Protein AF-A0A928NXW9-F1 (afdb_monomer)

Secondary structure (DSSP, 8-state):
------GGG--HHHHHHHHHHHHHHHHHHHHHHHHHHHHHHHTT-----SSS-HHHHHHHHHHHHHTT-S-GGGGTT--TT--PPPHHHHHHHHHHHHHHHHHHHHHHHHT-TT-HHHHHHHHHHHHHHHHHHHHHH-S-GGGHHHHHHHHHHHHHHHHHHHHHHHHHHSPPPHHHHHHHHT-S-----EEEPTTS-EEE-PPP--EEEE---SSS--PEEEEEEEE-SSEEEEEE--TTS--EEEEEGGGEEEEEEEE-STT-EEEEEEESSTTSPPEEEEE-HHHHHHHHHHHHHHHHHHS-TT--

Radius of gyration: 29.76 Å; Cα contacts (8 Å, |Δi|>4): 418; chains: 1; bounding box: 49×45×100 Å

Sequence (308 aa):
MKFFQPYDELSPREHQYVAYNRSRANLLAVVCFTLLNVILALFGDGTYALFSASVPHFIVLTAMLLCGKLSPEWYDGDKSGIEFYDTRYLVFSVIFALLILALFFIFYLLSKNQKSGWLIAALVLFGLDTIGMLLIYGIDPSMILDILFHAWVIYYLISGIVAAKKLKNLPPEEDEEESEKEGVDYLPETVKLKNGKEVEKLGVSLLHGKTSWLRGRSQYIGGALFFYNDRIIFKSTDYRLPHTLVIRYGEISTTKPEKIYGNATGLVIFPSEQEMPPYCFIVSRRHRDAVMSFLDKKILASRTPEQA

pLDDT: mean 75.15, std 21.39, range [26.84, 98.31]

Structure (mmCIF, N/CA/C/O backbone):
data_AF-A0A928NXW9-F1
#
_entry.id   AF-A0A928NXW9-F1
#
loop_
_atom_site.group_PDB
_atom_site.id
_atom_site.type_symbol
_atom_site.label_atom_id
_atom_site.label_alt_id
_atom_site.label_comp_id
_atom_site.label_asym_id
_atom_site.label_entity_id
_atom_site.label_seq_id
_atom_site.pdbx_PDB_ins_code
_atom_site.Cartn_x
_atom_site.Cartn_y
_atom_site.Cartn_z
_atom_site.occupancy
_atom_site.B_iso_or_equiv
_atom_site.auth_seq_id
_atom_site.auth_comp_id
_atom_site.auth_asym_id
_atom_site.auth_atom_id
_atom_site.pdbx_PDB_model_num
ATOM 1 N N . MET A 1 1 ? -1.486 -8.039 32.053 1.00 26.84 1 MET A N 1
ATOM 2 C CA . MET A 1 1 ? -0.737 -8.738 30.992 1.00 26.84 1 MET A CA 1
ATOM 3 C C . MET A 1 1 ? -1.703 -9.720 30.334 1.00 26.84 1 MET A C 1
ATOM 5 O O . MET A 1 1 ? -1.891 -10.803 30.866 1.00 26.84 1 MET A O 1
ATOM 9 N N . LYS A 1 2 ? -2.419 -9.310 29.275 1.00 28.12 2 LYS A N 1
ATOM 10 C CA . LYS A 1 2 ? -3.145 -10.260 28.418 1.00 28.12 2 LYS A CA 1
ATOM 11 C C . LYS A 1 2 ? -2.133 -10.728 27.377 1.00 28.12 2 LYS A C 1
ATOM 13 O O . LYS A 1 2 ? -1.689 -9.937 26.550 1.00 28.12 2 LYS A O 1
ATOM 18 N N . PHE A 1 3 ? -1.677 -11.964 27.532 1.00 33.38 3 PHE A N 1
ATOM 19 C CA . PHE A 1 3 ? -0.920 -12.663 26.503 1.00 33.38 3 PHE A CA 1
ATOM 20 C C . PHE A 1 3 ? -1.762 -12.733 25.224 1.00 33.38 3 PHE A C 1
ATOM 22 O O . PHE A 1 3 ? -2.985 -12.659 25.310 1.00 33.38 3 PHE A O 1
ATOM 29 N N . PHE A 1 4 ? -1.091 -12.829 24.070 1.00 43.50 4 PHE A N 1
ATOM 30 C CA . PHE A 1 4 ? -1.661 -13.143 22.754 1.00 43.50 4 PHE A CA 1
ATOM 31 C C . PHE A 1 4 ? -2.948 -13.971 22.896 1.00 43.50 4 PHE A C 1
ATOM 33 O O . PHE A 1 4 ? -2.871 -15.164 23.186 1.00 43.50 4 PHE A O 1
ATOM 40 N N . GLN A 1 5 ? -4.118 -13.340 22.752 1.00 51.69 5 GLN A N 1
ATOM 41 C CA . GLN A 1 5 ? -5.359 -14.102 22.681 1.00 51.69 5 GLN A CA 1
ATOM 42 C C . GLN A 1 5 ? -5.336 -14.857 21.346 1.00 51.69 5 GLN A C 1
ATOM 44 O O . GLN A 1 5 ? -5.076 -14.231 20.309 1.00 51.69 5 GLN A O 1
ATOM 49 N N . PRO A 1 6 ? -5.528 -16.187 21.352 1.00 61.00 6 PRO A N 1
ATOM 50 C CA . PRO A 1 6 ? -5.686 -16.967 20.134 1.00 61.00 6 PRO A CA 1
ATOM 51 C C . PRO A 1 6 ? -6.751 -16.331 19.237 1.00 61.00 6 PRO A C 1
ATOM 53 O O . PRO A 1 6 ? -7.733 -15.784 19.735 1.00 61.00 6 PRO A O 1
ATOM 56 N N . TYR A 1 7 ? -6.568 -16.395 17.915 1.00 62.34 7 TYR A N 1
ATOM 57 C CA . TYR A 1 7 ? -7.508 -15.785 16.964 1.00 62.34 7 TYR A CA 1
ATOM 58 C C . TYR A 1 7 ? -8.951 -16.257 17.193 1.00 62.34 7 TYR A C 1
ATOM 60 O O . TYR A 1 7 ? -9.876 -15.477 17.015 1.00 62.34 7 TYR A O 1
ATOM 68 N N . ASP A 1 8 ? -9.124 -17.497 17.643 1.00 71.81 8 ASP A N 1
ATOM 69 C CA . ASP A 1 8 ? -10.424 -18.129 17.878 1.00 71.81 8 ASP A CA 1
ATOM 70 C C . ASP A 1 8 ? -11.144 -17.608 19.138 1.00 71.81 8 ASP A C 1
ATOM 72 O O . ASP A 1 8 ? -12.324 -17.886 19.335 1.00 71.81 8 ASP A O 1
ATOM 76 N N . GLU A 1 9 ? -10.455 -16.831 19.980 1.00 74.44 9 GLU A N 1
ATOM 77 C CA . GLU A 1 9 ? -10.998 -16.225 21.204 1.00 74.44 9 GLU A CA 1
ATOM 78 C C . GLU A 1 9 ? -11.322 -14.729 21.047 1.00 74.44 9 GLU A C 1
ATOM 80 O O . GLU A 1 9 ? -11.685 -14.068 22.024 1.00 74.44 9 GLU A O 1
ATOM 85 N N . LEU A 1 10 ? -11.164 -14.170 19.841 1.00 73.44 10 LEU A N 1
ATOM 86 C CA . LEU A 1 10 ? -11.448 -12.761 19.573 1.00 73.44 10 LEU A CA 1
ATOM 87 C C . LEU A 1 10 ? -12.959 -12.503 19.558 1.00 73.44 10 LEU A C 1
ATOM 89 O O . LEU A 1 10 ? -13.760 -13.279 19.033 1.00 73.44 10 LEU A O 1
ATOM 93 N N . SER A 1 11 ? -13.366 -11.350 20.078 1.00 79.44 11 SER A N 1
ATOM 94 C CA . SER A 1 11 ? -14.737 -10.878 19.921 1.00 79.44 11 SER A CA 1
ATOM 95 C C . SER A 1 11 ? -15.061 -10.595 18.442 1.00 79.44 11 SER A C 1
ATOM 97 O O . SER A 1 11 ? -14.167 -10.312 17.629 1.00 79.44 11 SER A O 1
ATOM 99 N N . PRO A 1 12 ? -16.351 -10.585 18.051 1.00 80.19 12 PRO A N 1
ATOM 100 C CA . PRO A 1 12 ? -16.751 -10.263 16.682 1.00 80.19 12 PRO A CA 1
ATOM 101 C C . PRO A 1 12 ? -16.202 -8.922 16.171 1.00 80.19 12 PRO A C 1
ATOM 103 O O . PRO A 1 12 ? -15.875 -8.816 14.987 1.00 80.19 12 PRO A O 1
ATOM 106 N N . ARG A 1 13 ? -16.066 -7.910 17.044 1.00 81.69 13 ARG A N 1
ATOM 107 C CA . ARG A 1 13 ? -15.500 -6.593 16.705 1.00 81.69 13 ARG A CA 1
ATOM 108 C C . ARG A 1 13 ? -13.994 -6.680 16.461 1.00 81.69 13 ARG A C 1
ATOM 110 O O . ARG A 1 13 ? -13.524 -6.204 15.426 1.00 81.69 13 ARG A O 1
ATOM 117 N N . GLU A 1 14 ? -13.254 -7.349 17.342 1.00 81.69 14 GLU A N 1
ATOM 118 C CA . GLU A 1 14 ? -11.806 -7.537 17.199 1.00 81.69 14 GLU A CA 1
ATOM 119 C C . GLU A 1 14 ? -11.453 -8.309 15.919 1.00 81.69 14 GLU A C 1
ATOM 121 O O . GLU A 1 14 ? -10.532 -7.915 15.198 1.00 81.69 14 GLU A O 1
ATOM 126 N N . HIS A 1 15 ? -12.235 -9.333 15.555 1.00 83.19 15 HIS A N 1
ATOM 127 C CA . HIS A 1 15 ? -12.072 -10.035 14.278 1.00 83.19 15 HIS A CA 1
ATOM 128 C C . HIS A 1 15 ? -12.142 -9.085 13.074 1.00 83.19 15 HIS A C 1
ATOM 130 O O . HIS A 1 15 ? -11.300 -9.159 12.170 1.00 83.19 15 HIS A O 1
ATOM 136 N N . GLN A 1 16 ? -13.121 -8.171 13.052 1.00 87.94 16 GLN A N 1
ATOM 137 C CA . GLN A 1 16 ? -13.234 -7.195 11.966 1.00 87.94 16 GLN A CA 1
ATOM 138 C C . GLN A 1 16 ? -12.101 -6.163 12.016 1.00 87.94 16 GLN A C 1
ATOM 140 O O . GLN A 1 16 ? -11.563 -5.787 10.974 1.00 87.94 16 GLN A O 1
ATOM 145 N N . TYR A 1 17 ? -11.687 -5.729 13.207 1.00 87.25 17 TYR A N 1
ATOM 146 C CA . TYR A 1 17 ? -10.580 -4.786 13.366 1.00 87.25 17 TYR A CA 1
ATOM 147 C C . TYR A 1 17 ? -9.253 -5.362 12.846 1.00 87.25 17 TYR A C 1
ATOM 149 O O . TYR A 1 17 ? -8.517 -4.688 12.118 1.00 87.25 17 TYR A O 1
ATOM 157 N N . VAL A 1 18 ? -8.976 -6.638 13.132 1.00 85.31 18 VAL A N 1
ATOM 158 C CA . VAL A 1 18 ? -7.810 -7.356 12.598 1.00 85.31 18 VAL A CA 1
ATOM 159 C C . VAL A 1 18 ? -7.877 -7.451 11.072 1.00 85.31 18 VAL A C 1
ATOM 161 O O . VAL A 1 18 ? -6.887 -7.150 10.403 1.00 85.31 18 VAL A O 1
ATOM 164 N N . ALA A 1 19 ? -9.030 -7.818 10.500 1.00 85.62 19 ALA A N 1
ATOM 165 C CA . ALA A 1 19 ? -9.206 -7.877 9.047 1.00 85.62 19 ALA A CA 1
ATOM 166 C C . ALA A 1 19 ? -8.987 -6.505 8.378 1.00 85.62 19 ALA A C 1
ATOM 168 O O . ALA A 1 19 ? -8.278 -6.407 7.372 1.00 85.62 19 ALA A O 1
ATOM 169 N N . TYR A 1 20 ? -9.521 -5.437 8.978 1.00 91.38 20 TYR A N 1
ATOM 170 C CA . TYR A 1 20 ? -9.326 -4.063 8.519 1.00 91.38 20 TYR A CA 1
ATOM 171 C C . TYR A 1 20 ? -7.849 -3.651 8.524 1.00 91.38 20 TYR A C 1
ATOM 173 O O . TYR A 1 20 ? -7.332 -3.121 7.539 1.00 91.38 20 TYR A O 1
ATOM 181 N N . ASN A 1 21 ? -7.137 -3.936 9.615 1.00 90.00 21 ASN A N 1
ATOM 182 C CA . ASN A 1 21 ? -5.727 -3.581 9.731 1.00 90.00 21 ASN A CA 1
ATOM 183 C C . ASN A 1 21 ? -4.824 -4.417 8.823 1.00 90.00 21 ASN A C 1
ATOM 185 O O . ASN A 1 21 ? -3.877 -3.863 8.270 1.00 90.00 21 ASN A O 1
ATOM 189 N N . ARG A 1 22 ? -5.132 -5.702 8.595 1.00 90.06 22 ARG A N 1
ATOM 190 C CA . ARG A 1 22 ? -4.428 -6.521 7.591 1.00 90.06 22 ARG A CA 1
ATOM 191 C C . ARG A 1 22 ? -4.570 -5.929 6.191 1.00 90.06 22 ARG A C 1
ATOM 193 O O . ARG A 1 22 ? -3.586 -5.837 5.468 1.00 90.06 22 ARG A O 1
ATOM 200 N N . SER A 1 23 ? -5.767 -5.466 5.833 1.00 93.69 23 SER A N 1
ATOM 201 C CA . SER A 1 23 ? -6.010 -4.770 4.564 1.00 93.69 23 SER A CA 1
ATOM 202 C C . SER A 1 23 ? -5.130 -3.525 4.409 1.00 93.69 23 SER A C 1
ATOM 204 O O . SER A 1 23 ? -4.416 -3.379 3.417 1.00 93.69 23 SER A O 1
ATOM 206 N N . ARG A 1 24 ? -5.094 -2.663 5.435 1.00 95.19 24 ARG A N 1
ATOM 207 C CA . ARG A 1 24 ? -4.249 -1.457 5.441 1.00 95.19 24 ARG A CA 1
ATOM 208 C C . ARG A 1 24 ? -2.755 -1.776 5.412 1.00 95.19 24 ARG A C 1
ATOM 210 O O . ARG A 1 24 ? -2.006 -1.063 4.752 1.00 95.19 24 ARG A O 1
ATOM 217 N N . ALA A 1 25 ? -2.329 -2.824 6.113 1.00 93.69 25 ALA A N 1
ATOM 218 C CA . ALA A 1 25 ? -0.944 -3.283 6.103 1.00 93.69 25 ALA A CA 1
ATOM 219 C C . ALA A 1 25 ? -0.530 -3.785 4.712 1.00 93.69 25 ALA A C 1
ATOM 221 O O . ALA A 1 25 ? 0.536 -3.408 4.239 1.00 93.69 25 ALA A O 1
ATOM 222 N N . ASN A 1 26 ? -1.391 -4.547 4.028 1.00 94.56 26 ASN A N 1
ATOM 223 C CA . ASN A 1 26 ? -1.146 -4.976 2.648 1.00 94.56 26 ASN 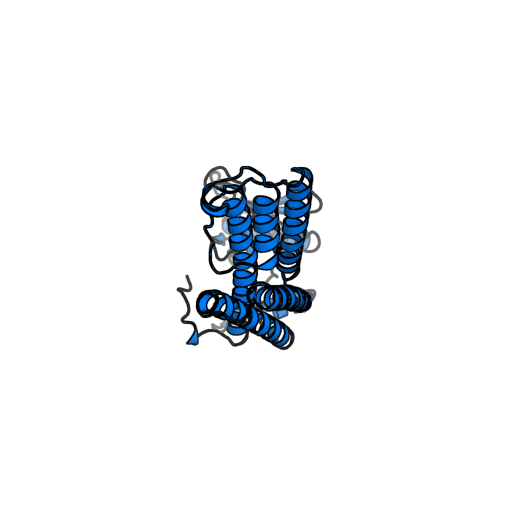A CA 1
ATOM 224 C C . ASN A 1 26 ? -1.069 -3.786 1.683 1.00 94.56 26 ASN A C 1
ATOM 226 O O . ASN A 1 26 ? -0.167 -3.739 0.854 1.00 94.56 26 ASN A O 1
ATOM 230 N N . LEU A 1 27 ? -1.951 -2.789 1.820 1.00 95.56 27 LEU A N 1
ATOM 231 C CA . LEU A 1 27 ? -1.871 -1.568 1.013 1.00 95.56 27 LEU A CA 1
ATOM 232 C C . LEU A 1 27 ? -0.543 -0.821 1.232 1.00 95.56 27 LEU A C 1
ATOM 234 O O . LEU A 1 27 ? 0.072 -0.361 0.275 1.00 95.56 27 LEU A O 1
ATOM 238 N N . LEU A 1 28 ? -0.082 -0.716 2.483 1.00 96.12 28 LEU A N 1
ATOM 239 C CA . LEU A 1 28 ? 1.213 -0.104 2.781 1.00 96.12 28 LEU A CA 1
ATOM 240 C C . LEU A 1 28 ? 2.375 -0.929 2.214 1.00 96.12 28 LEU A C 1
ATOM 242 O O . LEU A 1 28 ? 3.311 -0.349 1.670 1.00 96.12 28 LEU A O 1
ATOM 246 N N . ALA A 1 29 ? 2.303 -2.259 2.308 1.00 94.12 29 ALA A N 1
ATOM 247 C CA . ALA A 1 29 ? 3.297 -3.150 1.725 1.00 94.12 29 ALA A CA 1
ATOM 248 C C . ALA A 1 29 ? 3.420 -2.912 0.215 1.00 94.12 29 ALA A C 1
ATOM 250 O O . ALA A 1 29 ? 4.532 -2.685 -0.252 1.00 94.12 29 ALA A O 1
ATOM 251 N N . VAL A 1 30 ? 2.297 -2.833 -0.512 1.00 95.00 30 VAL A N 1
ATOM 252 C CA . VAL A 1 30 ? 2.287 -2.493 -1.946 1.00 95.00 30 VAL A CA 1
ATOM 253 C C . VAL A 1 30 ? 3.043 -1.196 -2.206 1.00 95.00 30 VAL A C 1
ATOM 255 O O . VAL A 1 30 ? 3.932 -1.171 -3.052 1.00 95.00 30 VAL A O 1
ATOM 258 N N . VAL A 1 31 ? 2.763 -0.125 -1.457 1.00 96.12 31 VAL A N 1
ATOM 259 C CA . VAL A 1 31 ? 3.476 1.155 -1.620 1.00 96.12 31 VAL A CA 1
ATOM 260 C C . VAL A 1 31 ? 4.984 0.989 -1.402 1.00 96.12 31 VAL A C 1
ATOM 262 O O . VAL A 1 31 ? 5.775 1.459 -2.218 1.00 96.12 31 VAL A O 1
ATOM 265 N N . CYS A 1 32 ? 5.391 0.308 -0.329 1.00 94.88 32 CYS A N 1
ATOM 266 C CA . CYS A 1 32 ? 6.800 0.116 0.010 1.00 94.88 32 CYS A CA 1
ATOM 267 C C . CYS A 1 32 ? 7.553 -0.730 -1.027 1.00 94.88 32 CYS A C 1
ATOM 269 O O . CYS A 1 32 ? 8.632 -0.330 -1.460 1.00 94.88 32 CYS A O 1
ATOM 271 N N . PHE A 1 33 ? 6.991 -1.863 -1.450 1.00 94.19 33 PHE A N 1
ATOM 272 C CA . PHE A 1 33 ? 7.611 -2.737 -2.450 1.00 94.19 33 PHE A CA 1
ATOM 273 C C . PHE A 1 33 ? 7.608 -2.105 -3.846 1.00 94.19 33 PHE A C 1
ATOM 275 O O . PHE A 1 33 ? 8.580 -2.247 -4.579 1.00 94.19 33 PHE A O 1
ATOM 282 N N . THR A 1 34 ? 6.585 -1.317 -4.193 1.00 95.00 34 THR A N 1
ATOM 283 C CA . THR A 1 34 ? 6.598 -0.536 -5.443 1.00 95.00 34 THR A CA 1
ATOM 284 C C . THR A 1 34 ? 7.687 0.526 -5.426 1.00 95.00 34 THR A C 1
ATOM 286 O O . THR A 1 34 ? 8.395 0.697 -6.414 1.00 95.00 34 THR A O 1
ATOM 289 N N . LEU A 1 35 ? 7.857 1.226 -4.302 1.00 94.62 35 LEU A N 1
ATOM 290 C CA . LEU A 1 35 ? 8.924 2.212 -4.165 1.00 94.62 35 LEU A CA 1
ATOM 291 C C . LEU A 1 35 ? 10.300 1.549 -4.282 1.00 94.62 35 LEU A C 1
ATOM 293 O O . LEU A 1 35 ? 11.164 2.068 -4.986 1.00 94.62 35 LEU A O 1
ATOM 297 N N . LEU A 1 36 ? 10.482 0.390 -3.642 1.00 93.06 36 LEU A N 1
ATOM 298 C CA . LEU A 1 36 ? 11.695 -0.411 -3.780 1.00 93.06 36 LEU A CA 1
ATOM 299 C C . LEU A 1 36 ? 11.947 -0.776 -5.249 1.00 93.06 36 LEU A C 1
ATOM 301 O O . LEU A 1 36 ? 13.046 -0.551 -5.733 1.00 93.06 36 LEU A O 1
ATOM 305 N N . ASN A 1 37 ? 10.931 -1.234 -5.981 1.00 92.25 37 ASN A N 1
ATOM 306 C CA . ASN A 1 37 ? 11.055 -1.575 -7.401 1.00 92.25 37 ASN A CA 1
ATOM 307 C C . ASN A 1 37 ? 11.383 -0.391 -8.304 1.00 92.25 37 ASN A C 1
ATOM 309 O O . ASN A 1 37 ? 12.121 -0.549 -9.272 1.00 92.25 37 ASN A O 1
ATOM 313 N N . VAL A 1 38 ? 10.846 0.794 -8.015 1.00 92.62 38 VAL A N 1
ATOM 314 C CA . VAL A 1 38 ? 11.222 2.019 -8.732 1.00 92.62 38 VAL A CA 1
ATOM 315 C C . VAL A 1 38 ? 12.691 2.351 -8.473 1.00 92.62 38 VAL A C 1
ATOM 317 O O . VAL A 1 38 ? 13.419 2.674 -9.406 1.00 92.62 38 VAL A O 1
ATOM 320 N N . ILE A 1 39 ? 13.145 2.235 -7.224 1.00 91.81 39 ILE A N 1
ATOM 321 C CA . ILE A 1 39 ? 14.541 2.479 -6.852 1.00 91.81 39 ILE A CA 1
ATOM 322 C C . ILE A 1 39 ? 15.470 1.458 -7.523 1.00 91.81 39 ILE A C 1
ATOM 324 O O . ILE A 1 39 ? 16.462 1.859 -8.122 1.00 91.81 39 ILE A O 1
ATOM 328 N N . LEU A 1 40 ? 15.136 0.165 -7.475 1.00 89.25 40 LEU A N 1
ATOM 329 C CA . LEU A 1 40 ? 15.911 -0.902 -8.115 1.00 89.25 40 LEU A CA 1
ATOM 330 C C . LEU A 1 40 ? 16.005 -0.700 -9.632 1.00 89.25 40 LEU A C 1
ATOM 332 O O . LEU A 1 40 ? 17.103 -0.752 -10.179 1.00 89.25 40 LEU A O 1
ATOM 336 N N . ALA A 1 41 ? 14.895 -0.348 -10.292 1.00 88.88 41 ALA A N 1
ATOM 337 C CA . ALA A 1 41 ? 14.900 -0.038 -11.722 1.00 88.88 41 ALA A CA 1
ATOM 338 C C . ALA A 1 41 ? 15.860 1.113 -12.069 1.00 88.88 41 ALA A C 1
ATOM 340 O O . ALA A 1 41 ? 16.529 1.068 -13.099 1.00 88.88 41 ALA A O 1
ATOM 341 N N . LEU A 1 42 ? 15.967 2.131 -11.206 1.00 90.19 42 LEU A N 1
ATOM 342 C CA . LEU A 1 42 ? 16.883 3.262 -11.399 1.00 90.19 42 LEU A CA 1
ATOM 343 C C . LEU A 1 42 ? 18.361 2.894 -11.209 1.00 90.19 42 LEU A C 1
ATOM 345 O O . LEU A 1 42 ? 19.219 3.589 -11.751 1.00 90.19 42 LEU A O 1
ATOM 349 N N . PHE A 1 43 ? 18.666 1.814 -10.486 1.00 87.31 43 PHE A N 1
ATOM 350 C CA . PHE A 1 43 ? 20.029 1.284 -10.386 1.00 87.31 43 PHE A CA 1
ATOM 351 C C . PHE A 1 43 ? 20.470 0.511 -11.637 1.00 87.31 43 PHE A C 1
ATOM 353 O O . PHE A 1 43 ? 21.653 0.219 -11.774 1.00 87.31 43 PHE A O 1
ATOM 360 N N . GLY A 1 44 ? 19.558 0.263 -12.582 1.00 72.06 44 GLY A N 1
ATOM 361 C CA . GLY A 1 44 ? 19.872 -0.380 -13.858 1.00 72.06 44 GLY A CA 1
ATOM 362 C C . GLY A 1 44 ? 19.837 -1.907 -13.817 1.00 72.06 44 GLY A C 1
ATOM 363 O O . GLY A 1 44 ? 20.064 -2.535 -14.851 1.00 72.06 44 GLY A O 1
ATOM 364 N N . ASP A 1 45 ? 19.493 -2.486 -12.666 1.00 64.62 45 ASP A N 1
ATOM 365 C CA . ASP A 1 45 ? 19.335 -3.922 -12.488 1.00 64.62 45 ASP A CA 1
ATOM 366 C C . ASP A 1 45 ? 17.874 -4.306 -12.747 1.00 64.62 45 ASP A C 1
ATOM 368 O O . ASP A 1 45 ? 16.952 -3.728 -12.172 1.00 64.62 45 ASP A O 1
ATOM 372 N N . GLY A 1 46 ? 17.644 -5.332 -13.570 1.00 62.09 46 GLY A N 1
ATOM 373 C CA . GLY A 1 46 ? 16.312 -5.881 -13.881 1.00 62.09 46 GLY A CA 1
ATOM 374 C C . GLY A 1 46 ? 15.597 -6.569 -12.718 1.00 62.09 46 GLY A C 1
ATOM 375 O O . GLY A 1 46 ? 14.711 -7.391 -12.937 1.00 62.09 46 GLY A O 1
ATOM 376 N N . THR A 1 47 ? 16.035 -6.319 -11.488 1.00 68.25 47 THR A N 1
ATOM 377 C CA . THR A 1 47 ? 15.531 -7.007 -10.305 1.00 68.25 47 THR A CA 1
ATOM 378 C C . THR A 1 47 ? 14.172 -6.444 -9.906 1.00 68.25 47 THR A C 1
ATOM 380 O O . THR A 1 47 ? 13.981 -5.236 -9.773 1.00 68.25 47 THR A O 1
ATOM 383 N N . TYR A 1 48 ? 13.215 -7.350 -9.725 1.00 72.81 48 TYR A N 1
ATOM 384 C CA . TYR A 1 48 ? 11.823 -7.037 -9.439 1.00 72.81 48 TYR A CA 1
ATOM 385 C C . TYR A 1 48 ? 11.397 -7.726 -8.140 1.00 72.81 48 TYR A C 1
ATOM 387 O O . TYR A 1 48 ? 11.453 -8.950 -8.017 1.00 72.81 48 TYR A O 1
ATOM 395 N N . ALA A 1 49 ? 10.979 -6.939 -7.152 1.00 70.75 49 ALA A N 1
ATOM 396 C CA . ALA A 1 49 ? 10.342 -7.436 -5.946 1.00 70.75 49 ALA A CA 1
ATOM 397 C C . ALA A 1 49 ? 8.855 -7.710 -6.207 1.00 70.75 49 ALA A C 1
ATOM 399 O O . ALA A 1 49 ? 8.110 -6.856 -6.689 1.00 70.75 49 ALA A O 1
ATOM 400 N N . LEU A 1 50 ? 8.408 -8.898 -5.813 1.00 72.25 50 LEU A N 1
ATOM 401 C CA . LEU A 1 50 ? 6.992 -9.256 -5.780 1.00 72.25 50 LEU A CA 1
ATOM 402 C C . LEU A 1 50 ? 6.237 -8.351 -4.775 1.00 72.25 50 LEU A C 1
ATOM 404 O O . LEU A 1 50 ? 6.860 -7.700 -3.937 1.00 72.25 50 LEU A O 1
ATOM 408 N N . PHE A 1 51 ? 4.899 -8.320 -4.832 1.00 73.69 51 PHE A N 1
ATOM 409 C CA . PHE A 1 51 ? 4.032 -7.431 -4.024 1.00 73.69 51 PHE A CA 1
ATOM 410 C C . PHE A 1 51 ? 4.110 -5.928 -4.356 1.00 73.69 51 PHE A C 1
ATOM 412 O O . PHE A 1 51 ? 4.005 -5.088 -3.463 1.00 73.69 51 PHE A O 1
ATOM 419 N N . SER A 1 52 ? 4.232 -5.555 -5.627 1.00 87.12 52 SER A N 1
ATOM 420 C CA . SER A 1 52 ? 4.195 -4.149 -6.053 1.00 87.12 52 SER A CA 1
ATOM 421 C C . SER A 1 52 ? 3.020 -3.846 -6.980 1.00 87.12 52 SER A C 1
ATOM 423 O O . SER A 1 52 ? 2.400 -4.758 -7.518 1.00 87.12 52 SER A O 1
ATOM 425 N N . ALA A 1 53 ? 2.721 -2.559 -7.148 1.00 92.75 53 ALA A N 1
ATOM 426 C CA . ALA A 1 53 ? 1.928 -2.061 -8.258 1.00 92.75 53 ALA A CA 1
ATOM 427 C C . ALA A 1 53 ? 2.799 -2.082 -9.524 1.00 92.75 53 ALA A C 1
ATOM 429 O O . ALA A 1 53 ? 3.914 -1.546 -9.533 1.00 92.75 53 ALA A O 1
ATOM 430 N N . SER A 1 54 ? 2.310 -2.715 -10.584 1.00 92.25 54 SER A N 1
ATOM 431 C CA . SER A 1 54 ? 3.106 -3.011 -11.776 1.00 92.25 54 SER A CA 1
ATOM 432 C C . SER A 1 54 ? 3.316 -1.789 -12.668 1.00 92.25 54 SER A C 1
ATOM 434 O O . SER A 1 54 ? 4.410 -1.602 -13.203 1.00 92.25 54 SER A O 1
ATOM 436 N N . VAL A 1 55 ? 2.303 -0.930 -12.818 1.00 94.25 55 VAL A N 1
ATOM 437 C CA . VAL A 1 55 ? 2.339 0.190 -13.770 1.00 94.25 55 VAL A CA 1
ATOM 438 C C . VAL A 1 55 ? 3.416 1.226 -13.412 1.00 94.25 55 VAL A C 1
ATOM 440 O O . VAL A 1 55 ? 4.182 1.598 -14.304 1.00 94.25 55 VAL A O 1
ATOM 443 N N . PRO A 1 56 ? 3.568 1.678 -12.148 1.00 95.19 56 PRO A N 1
ATOM 444 C CA . PRO A 1 56 ? 4.629 2.619 -11.789 1.00 95.19 56 PRO A CA 1
ATOM 445 C C . PRO A 1 56 ? 6.039 2.087 -12.068 1.00 95.19 56 PRO A C 1
ATOM 447 O O . PRO A 1 56 ? 6.886 2.833 -12.557 1.00 95.19 56 PRO A O 1
ATOM 450 N N . HIS A 1 57 ? 6.290 0.803 -11.790 1.00 92.62 57 HIS A N 1
ATOM 451 C CA . HIS A 1 57 ? 7.576 0.177 -12.095 1.00 92.62 57 HIS A CA 1
ATOM 452 C C . HIS A 1 57 ? 7.802 0.088 -13.609 1.00 92.62 57 HIS A C 1
ATOM 454 O O . HIS A 1 57 ? 8.853 0.512 -14.088 1.00 92.62 57 HIS A O 1
ATOM 460 N N . PHE A 1 58 ? 6.802 -0.374 -14.368 1.00 92.31 58 PHE A N 1
ATOM 461 C CA . PHE A 1 58 ? 6.877 -0.466 -15.826 1.00 92.31 58 PHE A CA 1
ATOM 462 C C . PHE A 1 58 ? 7.201 0.881 -16.485 1.00 92.31 58 PHE A C 1
ATOM 464 O O . PHE A 1 58 ? 8.059 0.943 -17.365 1.00 92.31 58 PHE A O 1
ATOM 471 N N . ILE A 1 59 ? 6.559 1.967 -16.040 1.00 95.25 59 ILE A N 1
ATOM 472 C CA . ILE A 1 59 ? 6.807 3.326 -16.548 1.00 95.25 59 ILE A CA 1
ATOM 473 C C . ILE A 1 59 ? 8.280 3.714 -16.377 1.00 95.25 59 ILE A C 1
ATOM 475 O O . ILE A 1 59 ? 8.906 4.210 -17.315 1.00 95.25 59 ILE A O 1
ATOM 479 N N . VAL A 1 60 ? 8.849 3.472 -15.193 1.00 95.19 60 VAL A N 1
ATOM 480 C CA . VAL A 1 60 ? 10.245 3.824 -14.898 1.00 95.19 60 VAL A CA 1
ATOM 481 C C . VAL A 1 60 ? 11.215 2.924 -15.658 1.00 95.19 60 VAL A C 1
ATOM 483 O O . VAL A 1 60 ? 12.147 3.438 -16.273 1.00 95.19 60 VAL A O 1
ATOM 486 N N . LEU A 1 61 ? 10.980 1.609 -15.678 1.00 92.06 61 LEU A N 1
ATOM 487 C CA . LEU A 1 61 ? 11.817 0.652 -16.402 1.00 92.06 61 LEU A CA 1
ATOM 488 C C . LEU A 1 61 ? 11.839 0.954 -17.909 1.00 92.06 61 LEU A C 1
ATOM 490 O O . LEU A 1 61 ? 12.904 1.005 -18.521 1.00 92.06 61 LEU A O 1
ATOM 494 N N . THR A 1 62 ? 10.676 1.247 -18.492 1.00 92.12 62 THR A N 1
ATOM 495 C CA . THR A 1 62 ? 10.559 1.625 -19.907 1.00 92.12 62 THR A CA 1
ATOM 496 C C . THR A 1 62 ? 11.292 2.932 -20.189 1.00 92.12 62 THR A C 1
ATOM 498 O O . THR A 1 62 ? 12.001 3.041 -21.184 1.00 92.12 62 THR A O 1
ATOM 501 N N . ALA A 1 63 ? 11.187 3.931 -19.312 1.00 95.56 63 ALA A N 1
ATOM 502 C CA . ALA A 1 63 ? 11.920 5.178 -19.496 1.00 95.56 63 ALA A CA 1
ATOM 503 C C . ALA A 1 63 ? 13.442 4.999 -19.354 1.00 95.56 63 ALA A C 1
ATOM 505 O O . ALA A 1 63 ? 14.202 5.619 -20.097 1.00 95.56 63 ALA A O 1
ATOM 506 N N . MET A 1 64 ? 13.898 4.121 -18.454 1.00 94.19 64 MET A N 1
ATOM 507 C CA . MET A 1 64 ? 15.310 3.738 -18.343 1.00 94.19 64 MET A CA 1
ATOM 508 C C . MET A 1 64 ? 15.818 3.075 -19.630 1.00 94.19 64 MET A C 1
ATOM 510 O O . MET A 1 64 ? 16.910 3.415 -20.091 1.00 94.19 64 MET A O 1
ATOM 514 N N . LEU A 1 65 ? 15.021 2.180 -20.224 1.00 91.88 65 LEU A N 1
ATOM 515 C CA . LEU A 1 65 ? 15.312 1.537 -21.509 1.00 91.88 65 LEU A CA 1
ATOM 516 C C . LEU A 1 65 ? 15.396 2.569 -22.647 1.00 91.88 65 LEU A C 1
ATOM 518 O O . LEU A 1 65 ? 16.402 2.658 -23.345 1.00 91.88 65 LEU A O 1
ATOM 522 N N . LEU A 1 66 ? 14.369 3.409 -22.795 1.00 93.75 66 LEU A N 1
ATOM 523 C CA . LEU A 1 66 ? 14.271 4.394 -23.879 1.00 93.75 66 LEU A CA 1
ATOM 524 C C . LEU A 1 66 ? 15.328 5.508 -23.794 1.00 93.75 66 LEU A C 1
ATOM 526 O O . LEU A 1 66 ? 15.713 6.076 -24.814 1.00 93.75 66 LEU A O 1
ATOM 530 N N . CYS A 1 67 ? 15.824 5.819 -22.595 1.00 93.75 67 CYS A N 1
ATOM 531 C CA . CYS A 1 67 ? 16.914 6.775 -22.384 1.00 93.75 67 CYS A CA 1
ATOM 532 C C . CYS A 1 67 ? 18.313 6.125 -22.369 1.00 93.75 67 CYS A C 1
ATOM 534 O O . CYS A 1 67 ? 19.289 6.799 -22.020 1.00 93.75 67 CYS A O 1
ATOM 536 N N . GLY A 1 68 ? 18.432 4.829 -22.685 1.00 91.00 68 GLY A N 1
ATOM 537 C CA . GLY A 1 68 ? 19.721 4.138 -22.807 1.00 91.00 68 GLY A CA 1
ATOM 538 C C . GLY A 1 68 ? 20.432 3.848 -21.481 1.00 91.00 68 GLY A C 1
ATOM 539 O O . GLY A 1 68 ? 21.642 3.588 -21.472 1.00 91.00 68 GLY A O 1
ATOM 540 N N . LYS A 1 69 ? 19.716 3.930 -20.351 1.00 90.94 69 LYS A N 1
ATOM 541 C CA . LYS A 1 69 ? 20.281 3.918 -18.988 1.00 90.94 69 LYS A CA 1
ATOM 542 C C . LYS A 1 69 ? 20.438 2.524 -18.378 1.00 90.94 69 LYS A C 1
ATOM 544 O O . LYS A 1 69 ? 21.152 2.393 -17.392 1.00 90.94 69 LYS A O 1
ATOM 549 N N . LEU A 1 70 ? 19.805 1.506 -18.957 1.00 89.25 70 LEU A N 1
ATOM 550 C CA . LEU A 1 70 ? 19.987 0.105 -18.545 1.00 89.25 70 LEU A CA 1
ATOM 551 C C . LEU A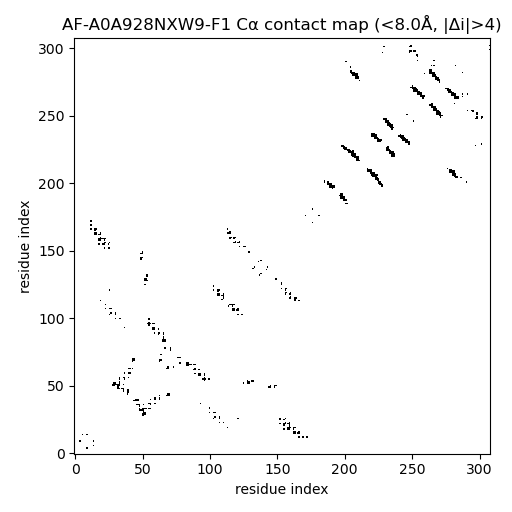 1 70 ? 21.362 -0.461 -18.953 1.00 89.25 70 LEU A C 1
ATOM 553 O O . LEU A 1 70 ? 22.076 0.138 -19.775 1.00 89.25 70 LEU A O 1
ATOM 557 N N . SER A 1 71 ? 21.734 -1.615 -18.386 1.00 86.06 71 SER A N 1
ATOM 558 C CA . SER A 1 71 ? 22.970 -2.328 -18.744 1.00 86.06 71 SER A CA 1
ATOM 559 C C . SER A 1 71 ? 22.985 -2.710 -20.240 1.00 86.06 71 SER A C 1
ATOM 561 O O . SER A 1 71 ? 21.924 -2.820 -20.857 1.00 86.06 71 SER A O 1
ATOM 563 N N . PRO A 1 72 ? 24.164 -2.884 -20.871 1.00 84.62 72 PRO A N 1
ATOM 564 C CA . PRO A 1 72 ? 24.264 -3.277 -22.283 1.00 84.62 72 PRO A CA 1
ATOM 565 C C . PRO A 1 72 ? 23.528 -4.576 -22.644 1.00 84.62 72 PRO A C 1
ATOM 567 O O . PRO A 1 72 ? 23.135 -4.743 -23.793 1.00 84.62 72 PRO A O 1
ATOM 570 N N . GLU A 1 73 ? 23.297 -5.464 -21.674 1.00 86.19 73 GLU A N 1
ATOM 571 C CA . GLU A 1 73 ? 22.567 -6.731 -21.850 1.00 86.19 73 GLU A CA 1
ATOM 572 C C . GLU A 1 73 ? 21.122 -6.519 -22.327 1.00 86.19 73 GLU A C 1
ATOM 574 O O . GLU A 1 73 ? 20.577 -7.366 -23.022 1.00 86.19 73 GLU A O 1
ATOM 579 N N . TRP A 1 74 ? 20.520 -5.367 -22.013 1.00 86.44 74 TRP A N 1
ATOM 580 C CA . TRP A 1 74 ? 19.176 -4.989 -22.467 1.00 86.44 74 TRP A CA 1
ATOM 581 C C . TRP A 1 74 ? 19.120 -4.516 -23.928 1.00 86.44 74 TRP A C 1
ATOM 583 O O . TRP A 1 74 ? 18.036 -4.235 -24.432 1.00 86.44 74 TRP A O 1
ATOM 593 N N . TYR A 1 75 ? 20.274 -4.398 -24.591 1.00 87.25 75 TYR A N 1
ATOM 594 C CA . TYR A 1 75 ? 20.422 -3.923 -25.972 1.00 87.25 75 TYR A CA 1
ATOM 595 C C . TYR A 1 75 ? 21.221 -4.930 -26.815 1.00 87.25 75 TYR A C 1
ATOM 597 O O . TYR A 1 75 ? 22.023 -4.535 -27.652 1.00 87.25 75 TYR A O 1
ATOM 605 N N . ASP A 1 76 ? 21.100 -6.230 -26.528 1.00 85.62 76 ASP A N 1
ATOM 606 C CA . ASP A 1 76 ? 21.851 -7.301 -27.208 1.00 85.62 76 ASP A CA 1
ATOM 607 C C . ASP A 1 76 ? 23.383 -7.104 -27.201 1.00 85.62 76 ASP A C 1
ATOM 609 O O . ASP A 1 76 ? 24.111 -7.604 -28.059 1.00 85.62 76 ASP A O 1
ATOM 613 N N . GLY A 1 77 ? 23.899 -6.376 -26.204 1.00 81.75 77 GLY A N 1
ATOM 614 C CA . GLY A 1 77 ? 25.321 -6.076 -26.056 1.00 81.75 77 GLY A CA 1
ATOM 615 C C . GLY A 1 77 ? 25.837 -4.931 -26.931 1.00 81.75 77 GLY A C 1
ATOM 616 O O . GLY A 1 77 ? 26.992 -4.538 -26.753 1.00 81.75 77 GLY A O 1
ATOM 617 N N . ASP A 1 78 ? 25.010 -4.349 -27.806 1.00 83.75 78 ASP A N 1
ATOM 618 C CA . ASP A 1 78 ? 25.391 -3.224 -28.659 1.00 83.75 78 ASP A CA 1
ATOM 619 C C . ASP A 1 78 ? 24.372 -2.077 -28.601 1.00 83.75 78 ASP A C 1
ATOM 621 O O . ASP A 1 78 ? 23.207 -2.196 -28.964 1.00 83.75 78 ASP A O 1
ATOM 625 N N . LYS A 1 79 ? 24.845 -0.910 -28.158 1.00 86.44 79 LYS A N 1
ATOM 626 C CA . LYS A 1 79 ? 24.050 0.327 -28.131 1.00 86.44 79 LYS A CA 1
ATOM 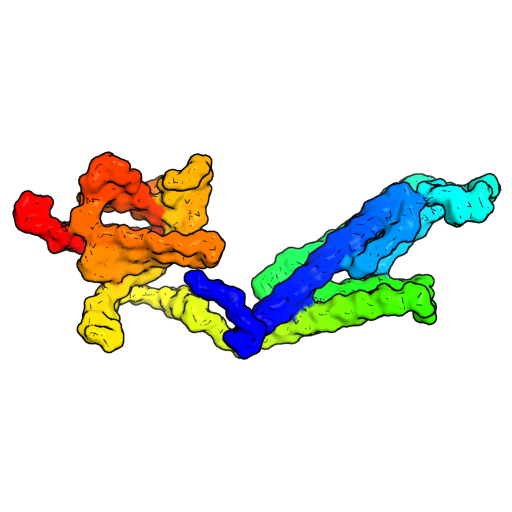627 C C . LYS A 1 79 ? 24.233 1.167 -29.396 1.00 86.44 79 LYS A C 1
ATOM 629 O O . LYS A 1 79 ? 23.617 2.228 -29.516 1.00 86.44 79 LYS A O 1
ATOM 634 N N . SER A 1 80 ? 25.128 0.760 -30.296 1.00 84.56 80 SER A N 1
ATOM 635 C CA . SER A 1 80 ? 25.444 1.513 -31.501 1.00 84.56 80 SER A CA 1
ATOM 636 C C . SER A 1 80 ? 24.235 1.552 -32.444 1.00 84.56 80 SER A C 1
ATOM 638 O O . SER A 1 80 ? 23.518 0.573 -32.618 1.00 84.56 80 SER A O 1
ATOM 640 N N . GLY A 1 81 ? 23.947 2.729 -33.002 1.00 84.62 81 GLY A N 1
ATOM 641 C CA . GLY A 1 81 ? 22.814 2.919 -33.916 1.00 84.62 81 GLY A CA 1
ATOM 642 C C . GLY A 1 81 ? 21.432 3.065 -33.263 1.00 84.62 81 GLY A C 1
ATOM 643 O O . GLY A 1 81 ? 20.469 3.303 -33.988 1.00 84.62 81 GLY A O 1
ATOM 644 N N . ILE A 1 82 ? 21.312 2.987 -31.931 1.00 88.44 82 ILE A N 1
ATOM 645 C CA . ILE A 1 82 ? 20.052 3.266 -31.224 1.00 88.44 82 ILE A CA 1
ATOM 646 C C . ILE A 1 82 ? 19.967 4.757 -30.884 1.00 88.44 82 ILE A C 1
ATOM 648 O O . ILE A 1 82 ? 20.825 5.310 -30.192 1.00 88.44 82 ILE A O 1
ATOM 652 N N . GLU A 1 83 ? 18.899 5.409 -31.340 1.00 92.19 83 GLU A N 1
ATOM 653 C CA . GLU A 1 83 ? 18.566 6.771 -30.926 1.00 92.19 83 GLU A CA 1
ATOM 654 C C . GLU A 1 83 ? 17.829 6.748 -29.582 1.00 92.19 83 GLU A C 1
ATOM 656 O O . GLU A 1 83 ? 16.716 6.236 -29.468 1.00 92.19 83 GLU A O 1
ATOM 661 N N . PHE A 1 84 ? 18.458 7.310 -28.549 1.00 94.88 84 PHE A N 1
ATOM 662 C CA . PHE A 1 84 ? 17.878 7.389 -27.210 1.00 94.88 84 PHE A CA 1
ATOM 663 C C . PHE A 1 84 ? 17.117 8.695 -26.988 1.00 94.88 84 P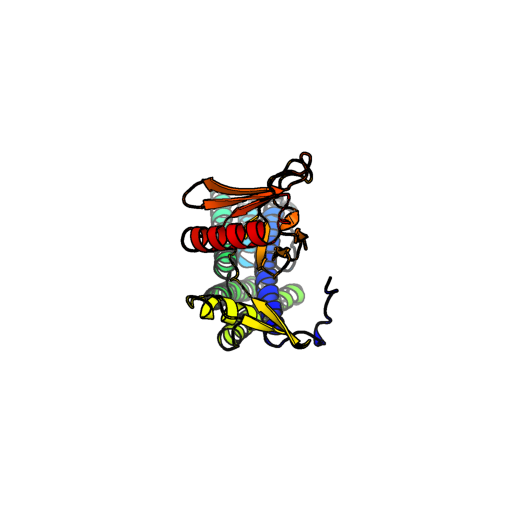HE A C 1
ATOM 665 O O . PHE A 1 84 ? 17.510 9.765 -27.457 1.00 94.88 84 PHE A O 1
ATOM 672 N N . TYR A 1 85 ? 16.063 8.616 -26.180 1.00 94.62 85 TYR A N 1
ATOM 673 C CA . TYR A 1 85 ? 15.326 9.787 -25.726 1.00 94.62 85 TYR A CA 1
ATOM 674 C C . TYR A 1 85 ? 16.151 10.629 -24.747 1.00 94.62 85 TYR A C 1
ATOM 676 O O . TYR A 1 85 ? 16.947 10.115 -23.953 1.00 94.62 85 TYR A O 1
ATOM 684 N N . ASP A 1 86 ? 15.894 11.939 -24.744 1.00 94.88 86 ASP A N 1
ATOM 685 C CA . ASP A 1 86 ? 16.475 12.864 -23.772 1.00 94.88 86 ASP A CA 1
ATOM 686 C C . ASP A 1 86 ? 16.137 12.435 -22.331 1.00 94.88 86 ASP A C 1
ATOM 688 O O . ASP A 1 86 ? 15.024 12.000 -22.027 1.00 94.88 86 ASP A O 1
ATOM 692 N N . THR A 1 87 ? 17.093 12.605 -21.414 1.00 93.69 87 THR A N 1
ATOM 693 C CA . THR A 1 87 ? 16.957 12.205 -20.001 1.00 93.69 87 THR A CA 1
ATOM 694 C C . THR A 1 87 ? 15.780 12.892 -19.287 1.00 93.69 87 THR A C 1
ATOM 696 O O . THR A 1 87 ? 15.268 12.367 -18.299 1.00 93.69 87 THR A O 1
ATOM 699 N N . ARG A 1 88 ? 15.274 14.024 -19.792 1.00 95.81 88 ARG A N 1
ATOM 700 C CA . ARG A 1 88 ? 14.040 14.657 -19.291 1.00 95.81 88 ARG A CA 1
ATOM 701 C C . ARG A 1 88 ? 12.838 13.711 -19.335 1.00 95.81 88 ARG A C 1
ATOM 703 O O . ARG A 1 88 ? 12.007 13.772 -18.433 1.00 95.81 88 ARG A O 1
ATOM 710 N N . TYR A 1 89 ? 12.757 12.820 -20.326 1.00 95.69 89 TYR A N 1
ATOM 711 C CA . TYR A 1 89 ? 11.684 11.827 -20.419 1.00 95.69 89 TYR A CA 1
ATOM 712 C C . TYR A 1 89 ? 11.674 10.879 -19.209 1.00 95.69 89 TYR A C 1
ATOM 714 O O . TYR A 1 89 ? 10.621 10.633 -18.614 1.00 95.69 89 TYR A O 1
ATOM 722 N N . LEU A 1 90 ? 12.856 10.423 -18.779 1.00 95.81 90 LEU A N 1
ATOM 723 C CA . LEU A 1 90 ? 13.020 9.634 -17.558 1.00 95.81 90 LEU A CA 1
ATOM 724 C C . LEU A 1 90 ? 12.572 10.410 -16.317 1.00 95.81 90 LEU A C 1
ATOM 726 O O . LEU A 1 90 ? 11.829 9.873 -15.498 1.00 95.81 90 LEU A O 1
ATOM 730 N N . VAL A 1 91 ? 12.955 11.683 -16.198 1.00 96.62 91 VAL A N 1
ATOM 731 C CA . VAL A 1 91 ? 12.550 12.524 -15.060 1.00 96.62 91 VAL A CA 1
ATOM 732 C C . VAL A 1 91 ? 11.025 12.644 -14.973 1.00 96.62 91 VAL A C 1
ATOM 734 O O . VAL A 1 91 ? 10.458 12.430 -13.901 1.00 96.62 91 VAL A O 1
ATOM 737 N N . PHE A 1 92 ? 10.343 12.923 -16.090 1.00 97.50 92 PHE A N 1
ATOM 738 C CA . PHE A 1 92 ? 8.878 12.996 -16.110 1.00 97.50 92 PHE A CA 1
ATOM 739 C C . PHE A 1 92 ? 8.221 11.658 -15.755 1.00 97.50 92 PHE A C 1
ATOM 741 O O . PHE A 1 92 ? 7.255 11.637 -14.992 1.00 97.50 92 PHE A O 1
ATOM 748 N N . SER A 1 93 ? 8.776 10.550 -16.246 1.00 97.25 93 SER A N 1
ATOM 749 C CA . SER A 1 93 ? 8.279 9.198 -15.970 1.00 97.25 93 SER A CA 1
ATOM 750 C C . SER A 1 93 ? 8.398 8.832 -14.486 1.00 97.25 93 SER A C 1
ATOM 752 O O . SER A 1 93 ? 7.444 8.327 -13.897 1.00 97.25 93 SER A O 1
ATOM 754 N N . VAL A 1 94 ? 9.526 9.166 -13.847 1.00 97.00 94 VAL A N 1
ATOM 755 C CA . VAL A 1 94 ? 9.726 8.969 -12.400 1.00 97.00 94 VAL A CA 1
ATOM 756 C C . VAL A 1 94 ? 8.755 9.822 -11.590 1.00 97.00 94 VAL A C 1
ATOM 758 O O . VAL A 1 94 ? 8.117 9.308 -10.673 1.00 97.00 94 VAL A O 1
ATOM 761 N N . ILE A 1 95 ? 8.591 11.104 -11.933 1.00 98.06 95 ILE A N 1
ATOM 762 C CA . ILE A 1 95 ? 7.628 11.980 -11.248 1.00 98.06 95 ILE A CA 1
ATOM 763 C C . ILE A 1 95 ? 6.217 11.396 -11.353 1.00 98.06 95 ILE A C 1
ATOM 765 O O . ILE A 1 95 ? 5.511 11.310 -10.349 1.00 98.06 95 ILE A O 1
ATOM 769 N N . PHE A 1 96 ? 5.814 10.952 -12.543 1.00 97.69 96 PHE A N 1
ATOM 770 C CA . PHE A 1 96 ? 4.491 10.382 -12.762 1.00 97.69 96 PHE A CA 1
ATOM 771 C C . PHE A 1 96 ? 4.275 9.080 -11.973 1.00 97.69 96 PHE A C 1
ATOM 773 O O . PHE A 1 96 ? 3.249 8.934 -11.308 1.00 97.69 96 PHE A O 1
ATOM 780 N N . ALA A 1 97 ? 5.265 8.183 -11.946 1.00 97.19 97 ALA A N 1
ATOM 781 C CA . ALA A 1 97 ? 5.227 6.988 -11.106 1.00 97.19 97 ALA A CA 1
ATOM 782 C C . ALA A 1 97 ? 5.070 7.349 -9.615 1.00 97.19 97 ALA A C 1
ATOM 784 O O . ALA A 1 97 ? 4.192 6.816 -8.934 1.00 97.19 97 ALA A O 1
ATOM 785 N N . LEU A 1 98 ? 5.850 8.313 -9.113 1.00 97.44 98 LEU A N 1
ATOM 786 C CA . LEU A 1 98 ? 5.767 8.768 -7.722 1.00 97.44 98 LEU A CA 1
ATOM 787 C C . LEU A 1 98 ? 4.418 9.414 -7.378 1.00 97.44 98 LEU A C 1
ATOM 789 O O . LEU A 1 98 ? 3.955 9.263 -6.249 1.00 97.44 98 LEU A O 1
ATOM 793 N N . LEU A 1 99 ? 3.757 10.085 -8.326 1.00 98.19 99 LEU A N 1
ATOM 794 C CA . LEU A 1 99 ? 2.403 10.615 -8.129 1.00 98.19 99 LEU A CA 1
ATOM 795 C C . LEU A 1 99 ? 1.373 9.494 -7.920 1.00 98.19 99 LEU A C 1
ATOM 797 O O . LEU A 1 99 ? 0.513 9.613 -7.044 1.00 98.19 99 LEU A O 1
ATOM 801 N N . ILE A 1 100 ? 1.484 8.385 -8.660 1.00 97.38 100 ILE A N 1
ATOM 802 C CA . ILE A 1 100 ? 0.623 7.207 -8.465 1.00 97.38 100 ILE A CA 1
ATOM 803 C C . ILE A 1 100 ? 0.863 6.598 -7.075 1.00 97.38 100 ILE A C 1
ATOM 805 O O . ILE A 1 100 ? -0.093 6.338 -6.339 1.00 97.38 100 ILE A O 1
ATOM 809 N N . LEU A 1 101 ? 2.128 6.430 -6.666 1.00 97.06 101 LEU A N 1
ATOM 810 C CA . LEU A 1 101 ? 2.461 5.932 -5.323 1.00 97.06 101 LEU A CA 1
ATOM 811 C C . LEU A 1 101 ? 1.948 6.867 -4.222 1.00 97.06 101 LEU A C 1
ATOM 813 O O . LEU A 1 101 ? 1.414 6.400 -3.213 1.00 97.06 101 LEU A O 1
ATOM 817 N N . ALA A 1 102 ? 2.078 8.182 -4.413 1.00 97.31 102 ALA A N 1
ATOM 818 C CA . ALA A 1 102 ? 1.569 9.173 -3.475 1.00 97.31 102 ALA A CA 1
ATOM 819 C C . ALA A 1 102 ? 0.051 9.037 -3.299 1.00 97.31 102 ALA A C 1
ATOM 821 O O . ALA A 1 102 ? -0.438 9.134 -2.175 1.00 97.31 102 ALA A O 1
ATOM 822 N N . LEU A 1 103 ? -0.692 8.739 -4.369 1.00 97.62 103 LEU A N 1
ATOM 823 C CA . LEU A 1 103 ? -2.134 8.520 -4.296 1.00 97.62 103 LEU A CA 1
ATOM 824 C C . LEU A 1 103 ? -2.492 7.276 -3.465 1.00 97.62 103 LEU A C 1
ATOM 826 O O . LEU A 1 103 ? -3.329 7.368 -2.562 1.00 97.62 103 LEU A O 1
ATOM 830 N N . PHE A 1 104 ? -1.810 6.144 -3.683 1.00 96.69 104 PHE A N 1
ATOM 831 C CA . PHE A 1 104 ? -1.966 4.958 -2.828 1.00 96.69 104 PHE A CA 1
ATOM 832 C C . PHE A 1 104 ? -1.649 5.262 -1.359 1.00 96.69 104 PHE A C 1
ATOM 834 O O . PHE A 1 104 ? -2.396 4.866 -0.458 1.00 96.69 104 PHE A O 1
ATOM 841 N N . PHE A 1 105 ? -0.572 6.009 -1.106 1.00 96.94 105 PHE A N 1
ATOM 842 C CA . PHE A 1 105 ? -0.179 6.393 0.245 1.00 96.94 105 PHE A CA 1
ATOM 843 C C . PHE A 1 105 ? -1.201 7.329 0.907 1.00 96.94 105 PHE A C 1
ATOM 845 O O . PHE A 1 105 ? -1.538 7.147 2.079 1.00 96.94 105 PHE A O 1
ATOM 852 N N . ILE A 1 106 ? -1.766 8.281 0.162 1.00 97.25 106 ILE A N 1
ATOM 853 C CA . ILE A 1 106 ? -2.852 9.149 0.633 1.00 97.25 106 ILE A CA 1
ATOM 854 C C . ILE A 1 106 ? -4.071 8.305 1.018 1.00 97.25 106 ILE A C 1
ATOM 856 O O . ILE A 1 106 ? -4.606 8.482 2.114 1.00 97.25 106 ILE A O 1
ATOM 860 N N . PHE A 1 107 ? -4.482 7.339 0.194 1.00 96.94 107 PHE A N 1
ATOM 861 C CA . PHE A 1 107 ? -5.591 6.444 0.542 1.00 96.94 107 PHE A CA 1
ATOM 862 C C . PHE A 1 107 ? -5.291 5.607 1.792 1.00 96.94 107 PHE A C 1
ATOM 864 O O . PHE A 1 107 ? -6.155 5.453 2.661 1.00 96.94 107 PHE A O 1
ATOM 871 N N . TYR A 1 108 ? -4.051 5.147 1.961 1.00 95.56 108 TYR A N 1
ATOM 872 C CA . TYR A 1 108 ? -3.610 4.494 3.192 1.00 95.56 108 TYR A CA 1
ATOM 873 C C . TYR A 1 108 ? -3.715 5.413 4.427 1.00 95.56 108 TYR A C 1
ATOM 875 O O . TYR A 1 108 ? -4.212 4.980 5.476 1.00 95.56 108 TYR A O 1
ATOM 883 N N . LEU A 1 109 ? -3.290 6.676 4.323 1.00 93.75 109 LEU A N 1
ATOM 884 C CA . LEU A 1 109 ? -3.372 7.646 5.419 1.00 93.75 109 LEU A CA 1
ATOM 885 C C . LEU A 1 109 ? -4.822 7.995 5.770 1.00 93.75 109 LEU A C 1
ATOM 887 O O . LEU A 1 109 ? -5.176 8.046 6.949 1.00 93.75 109 LEU A O 1
ATOM 891 N N . LEU A 1 110 ? -5.658 8.209 4.756 1.00 93.12 110 LEU A N 1
ATOM 892 C CA . LEU A 1 110 ? -7.049 8.623 4.926 1.00 93.12 110 LEU A CA 1
ATOM 893 C C . LEU A 1 110 ? -7.970 7.466 5.335 1.00 93.12 110 LEU A C 1
ATOM 895 O O . LEU A 1 110 ? -8.987 7.698 5.986 1.00 93.12 110 LEU A O 1
ATOM 899 N N . SER A 1 111 ? -7.572 6.218 5.067 1.00 90.00 111 SER A N 1
ATOM 900 C CA . SER A 1 111 ? -8.228 5.015 5.604 1.00 90.00 111 SER A CA 1
ATOM 901 C C . SER A 1 111 ? -8.031 4.822 7.117 1.00 90.00 111 SER A C 1
ATOM 903 O O . SER A 1 111 ? -8.438 3.804 7.674 1.00 90.00 111 SER A O 1
ATOM 905 N N . LYS A 1 112 ? -7.420 5.757 7.849 1.00 86.88 112 LYS A N 1
ATOM 906 C CA . LYS A 1 112 ? -7.494 5.723 9.318 1.00 86.88 112 LYS A CA 1
ATOM 907 C C . LYS A 1 112 ? -8.958 5.816 9.785 1.00 86.88 112 LYS A C 1
ATOM 909 O O . LYS A 1 112 ? -9.823 6.325 9.073 1.00 86.88 112 LYS A O 1
ATOM 914 N N . ASN A 1 113 ? -9.228 5.316 10.988 1.00 79.62 113 ASN A N 1
ATOM 915 C CA . ASN A 1 113 ? -10.547 5.367 11.632 1.00 79.62 113 ASN A CA 1
ATOM 916 C C . ASN A 1 113 ? -11.653 4.656 10.825 1.00 79.62 113 ASN A C 1
ATOM 918 O O . ASN A 1 113 ? -12.739 5.197 10.630 1.00 79.62 113 ASN A O 1
ATOM 922 N N . GLN A 1 114 ? -11.351 3.460 10.301 1.00 80.56 114 GLN A N 1
ATOM 923 C CA . GLN A 1 114 ? -12.337 2.549 9.694 1.00 80.56 114 GLN A CA 1
ATOM 924 C C . GLN A 1 114 ? -13.145 3.144 8.521 1.00 80.56 114 GLN A C 1
ATOM 926 O O . GLN A 1 114 ? -14.238 2.682 8.189 1.00 80.56 114 GLN A O 1
ATOM 931 N N . LYS A 1 115 ? -12.607 4.163 7.840 1.00 85.88 115 LYS A N 1
ATOM 932 C CA . LYS A 1 115 ? -13.264 4.813 6.702 1.00 85.88 115 LYS A CA 1
ATOM 933 C C . LYS A 1 115 ? -13.143 3.966 5.432 1.00 85.88 115 LYS A C 1
ATOM 935 O O . LYS A 1 115 ? -12.200 4.113 4.655 1.00 85.88 115 LYS A O 1
ATOM 940 N N . SER A 1 116 ? -14.152 3.127 5.189 1.00 87.12 116 SER A N 1
ATOM 941 C CA . SER A 1 116 ? -14.228 2.225 4.025 1.00 87.12 116 SER A CA 1
ATOM 942 C C . SER A 1 116 ? -14.108 2.925 2.665 1.00 87.12 116 SER A C 1
ATOM 944 O O . SER A 1 116 ? -13.564 2.331 1.739 1.00 87.12 116 SER A O 1
ATOM 946 N N . GLY A 1 117 ? -14.550 4.183 2.539 1.00 91.88 117 GLY A N 1
ATOM 947 C CA . GLY A 1 117 ? -14.482 4.945 1.283 1.00 91.88 117 GLY A CA 1
ATOM 948 C C . GLY A 1 117 ? -13.068 5.054 0.700 1.00 91.88 117 GLY A C 1
ATOM 949 O O . GLY A 1 117 ? -12.886 4.910 -0.505 1.00 91.88 117 GLY A O 1
ATOM 950 N N . TRP A 1 118 ? -12.052 5.212 1.551 1.00 95.50 118 TRP A N 1
ATOM 951 C CA . TRP A 1 118 ? -10.659 5.308 1.099 1.00 95.50 118 TRP A CA 1
ATOM 952 C C . TRP A 1 118 ? -10.076 3.956 0.687 1.00 95.50 118 TRP A C 1
ATOM 954 O O . TRP A 1 118 ? -9.270 3.901 -0.237 1.00 95.50 118 TRP A O 1
ATOM 964 N N . LEU A 1 119 ? -10.523 2.857 1.306 1.00 94.81 119 LEU A N 1
ATOM 965 C CA . LEU A 1 119 ? -10.166 1.513 0.842 1.00 94.81 119 LEU A CA 1
ATOM 966 C C . LEU A 1 119 ? -10.848 1.164 -0.486 1.00 94.81 119 LEU A C 1
ATOM 968 O O . LEU A 1 119 ? -10.245 0.477 -1.300 1.00 94.81 119 LEU A O 1
ATOM 972 N N . ILE A 1 120 ? -12.065 1.665 -0.737 1.00 97.38 120 ILE A N 1
ATOM 973 C CA . ILE A 1 120 ? -12.724 1.536 -2.048 1.00 97.38 120 ILE A CA 1
ATOM 974 C C . ILE A 1 120 ? -11.919 2.284 -3.116 1.00 97.38 120 ILE A C 1
ATOM 976 O O . ILE A 1 120 ? -11.647 1.719 -4.170 1.00 97.38 120 ILE A O 1
ATOM 980 N N . ALA A 1 121 ? -11.490 3.519 -2.838 1.00 97.62 121 ALA A N 1
ATOM 981 C CA . ALA A 1 121 ? -10.649 4.278 -3.764 1.00 97.62 121 ALA A CA 1
ATOM 982 C C . ALA A 1 121 ? -9.316 3.560 -4.055 1.00 97.62 121 ALA A C 1
ATOM 984 O O . ALA A 1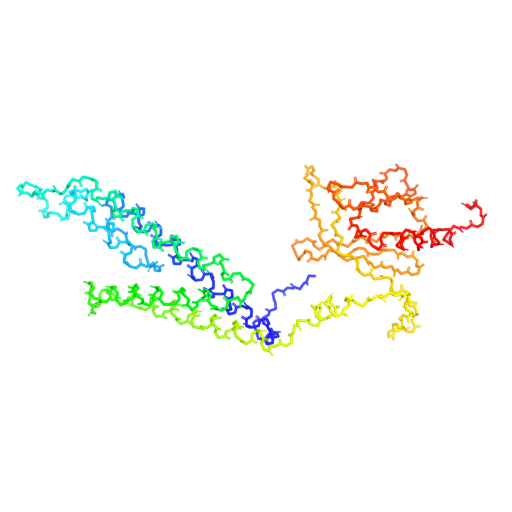 121 ? -8.921 3.441 -5.215 1.00 97.62 121 ALA A O 1
ATOM 985 N N . ALA A 1 122 ? -8.668 3.006 -3.022 1.00 97.31 122 ALA A N 1
ATOM 986 C CA . ALA A 1 122 ? -7.466 2.188 -3.184 1.00 97.31 122 ALA A CA 1
ATOM 987 C C . ALA A 1 122 ? -7.720 0.921 -4.011 1.00 97.31 122 ALA A C 1
ATOM 989 O O . ALA A 1 122 ? -6.908 0.594 -4.870 1.00 97.31 122 ALA A O 1
ATOM 990 N N . LEU A 1 123 ? -8.850 0.239 -3.799 1.00 98.25 123 LEU A N 1
ATOM 991 C CA . LEU A 1 123 ? -9.247 -0.932 -4.581 1.00 98.25 123 LEU A CA 1
ATOM 992 C C . LEU A 1 123 ? -9.447 -0.594 -6.059 1.00 98.25 123 LEU A C 1
ATOM 994 O O . LEU A 1 123 ? -8.982 -1.345 -6.909 1.00 98.25 123 LEU A O 1
ATOM 998 N N . VAL A 1 124 ? -10.103 0.525 -6.375 1.00 98.31 124 VAL A N 1
ATOM 999 C CA . VAL A 1 124 ? -10.290 0.962 -7.767 1.00 98.31 124 VAL A CA 1
ATOM 1000 C C . VAL A 1 124 ? -8.941 1.249 -8.422 1.00 98.31 124 VAL A C 1
ATOM 1002 O O . VAL A 1 124 ? -8.679 0.746 -9.511 1.00 98.31 124 VAL A O 1
ATOM 1005 N N . LEU A 1 125 ? -8.066 2.000 -7.749 1.00 97.88 125 LEU A N 1
ATOM 1006 C CA . LEU A 1 125 ? -6.745 2.324 -8.286 1.00 97.88 125 LEU A CA 1
ATOM 1007 C C . LEU A 1 125 ? -5.879 1.069 -8.478 1.00 97.88 125 LEU A C 1
ATOM 1009 O O . LEU A 1 125 ? -5.242 0.920 -9.515 1.00 97.88 125 LEU A O 1
ATOM 1013 N N . PHE A 1 126 ? -5.899 0.143 -7.517 1.00 97.62 126 PHE A N 1
ATOM 1014 C CA . PHE A 1 126 ? -5.170 -1.123 -7.618 1.00 97.62 126 PHE A CA 1
ATOM 1015 C C . PHE A 1 126 ? -5.764 -2.054 -8.688 1.00 97.62 126 PHE A C 1
ATOM 1017 O O . PHE A 1 126 ? -5.038 -2.768 -9.373 1.00 97.62 126 PHE A O 1
ATOM 1024 N N . GLY A 1 127 ? -7.084 -2.020 -8.888 1.00 97.81 127 GLY A N 1
ATOM 1025 C CA . GLY A 1 127 ? -7.746 -2.727 -9.982 1.00 97.81 127 GLY A CA 1
ATOM 1026 C C . GLY A 1 127 ? -7.325 -2.199 -11.355 1.00 97.81 127 GLY A C 1
ATOM 1027 O O . GLY A 1 127 ? -7.063 -2.993 -12.252 1.00 97.81 127 GLY A O 1
ATOM 1028 N N . LEU A 1 128 ? -7.193 -0.877 -11.512 1.00 97.94 128 LEU A N 1
ATOM 1029 C CA . LEU A 1 128 ? -6.656 -0.274 -12.738 1.00 97.94 128 LEU A CA 1
ATOM 1030 C C . LEU A 1 128 ? -5.199 -0.675 -12.982 1.00 97.94 128 LEU A C 1
ATOM 1032 O O . LEU A 1 128 ? -4.843 -0.984 -14.115 1.00 97.94 128 LEU A O 1
ATOM 1036 N N . ASP A 1 129 ? -4.381 -0.718 -11.930 1.00 97.19 129 ASP A N 1
ATOM 1037 C CA . ASP A 1 129 ? -3.002 -1.207 -12.013 1.00 97.19 129 ASP A CA 1
ATOM 1038 C C . ASP A 1 129 ? -2.945 -2.686 -12.442 1.00 97.19 129 ASP A C 1
ATOM 1040 O O . ASP A 1 129 ? -2.205 -3.032 -13.359 1.00 97.19 129 ASP A O 1
ATOM 1044 N N . THR A 1 130 ? -3.830 -3.525 -11.890 1.00 96.31 130 THR A N 1
ATOM 1045 C CA . THR A 1 130 ? -3.972 -4.941 -12.279 1.00 96.31 130 THR A CA 1
ATOM 1046 C C . THR A 1 130 ? -4.371 -5.085 -13.750 1.00 96.31 130 THR A C 1
ATOM 1048 O O . THR A 1 130 ? -3.811 -5.907 -14.469 1.00 96.31 130 THR A O 1
ATOM 1051 N N . ILE A 1 131 ? -5.335 -4.286 -14.222 1.00 96.94 131 ILE A N 1
ATOM 1052 C CA . ILE A 1 131 ? -5.737 -4.277 -15.636 1.00 96.94 131 ILE A CA 1
ATOM 1053 C C . ILE A 1 131 ? -4.558 -3.836 -16.508 1.00 96.94 131 ILE A C 1
ATOM 1055 O O . ILE A 1 131 ? -4.282 -4.476 -17.517 1.00 96.94 131 ILE A O 1
ATOM 1059 N N . GLY A 1 132 ? -3.843 -2.781 -16.111 1.00 94.94 132 GLY A N 1
ATOM 1060 C CA . GLY A 1 132 ? -2.654 -2.306 -16.815 1.00 94.94 132 GLY A CA 1
ATOM 1061 C C . GLY A 1 132 ? -1.589 -3.393 -16.938 1.00 94.94 132 GLY A C 1
ATOM 1062 O O . GLY A 1 132 ? -1.105 -3.642 -18.036 1.00 94.94 132 GLY A O 1
ATOM 1063 N N . MET A 1 133 ? -1.294 -4.095 -15.843 1.00 93.69 133 MET A N 1
ATOM 1064 C CA . MET A 1 133 ? -0.381 -5.238 -15.825 1.00 93.69 133 MET A CA 1
ATOM 1065 C C . MET A 1 133 ? -0.790 -6.306 -16.846 1.00 93.69 133 MET A C 1
ATOM 1067 O O . MET A 1 133 ? 0.019 -6.683 -17.691 1.00 93.69 133 MET A O 1
ATOM 1071 N N . LEU A 1 134 ? -2.057 -6.726 -16.843 1.00 94.50 134 LEU A N 1
ATOM 1072 C CA . LEU A 1 134 ? -2.551 -7.745 -17.775 1.00 94.50 134 LEU A CA 1
ATOM 1073 C C . LEU A 1 134 ? -2.527 -7.279 -19.238 1.00 94.50 134 LEU A C 1
ATOM 1075 O O . LEU A 1 134 ? -2.317 -8.093 -20.132 1.00 94.50 134 LEU A O 1
ATOM 1079 N N . LEU A 1 135 ? -2.736 -5.987 -19.500 1.00 94.88 135 LEU A N 1
ATOM 1080 C CA . LEU A 1 135 ? -2.665 -5.430 -20.854 1.00 94.88 135 LEU A CA 1
ATOM 1081 C C . LEU A 1 135 ? -1.225 -5.306 -21.367 1.00 94.88 135 LEU A C 1
ATOM 1083 O O . LEU A 1 135 ? -0.995 -5.487 -22.558 1.00 94.88 135 LEU A O 1
ATOM 1087 N N . ILE A 1 136 ? -0.276 -4.985 -20.485 1.00 90.75 136 ILE A N 1
ATOM 1088 C CA . ILE A 1 136 ? 1.139 -4.793 -20.832 1.00 90.75 136 ILE A CA 1
ATOM 1089 C C . ILE A 1 136 ? 1.845 -6.139 -21.010 1.00 90.75 136 ILE A C 1
ATOM 1091 O O . ILE A 1 136 ? 2.566 -6.330 -21.986 1.00 90.75 136 ILE A O 1
ATOM 1095 N N . TYR A 1 137 ? 1.646 -7.061 -20.067 1.00 88.06 137 TYR A N 1
ATOM 1096 C CA . TYR A 1 137 ? 2.401 -8.314 -19.992 1.00 88.06 137 TYR A CA 1
ATOM 1097 C C . TYR A 1 137 ? 1.612 -9.534 -20.485 1.00 88.06 137 TYR A C 1
ATOM 1099 O O . TYR A 1 137 ? 2.195 -10.591 -20.713 1.00 88.06 137 TYR A O 1
ATOM 1107 N N . GLY A 1 138 ? 0.296 -9.409 -20.673 1.00 88.44 138 GLY A N 1
ATOM 1108 C CA . GLY A 1 138 ? -0.562 -10.535 -21.028 1.00 88.44 138 GLY A CA 1
ATOM 1109 C C . GLY A 1 138 ? -0.725 -11.545 -19.889 1.00 88.44 138 GLY A C 1
ATOM 1110 O O . GLY A 1 138 ? -0.466 -11.262 -18.719 1.00 88.44 138 GLY A O 1
ATOM 1111 N N . ILE A 1 139 ? -1.186 -12.746 -20.245 1.00 87.12 139 ILE A N 1
ATOM 1112 C CA . ILE A 1 139 ? -1.278 -13.892 -19.332 1.00 87.12 139 ILE A CA 1
ATOM 1113 C C . ILE A 1 139 ? -0.185 -14.881 -19.735 1.00 87.12 139 ILE A C 1
ATOM 1115 O O . ILE A 1 139 ? -0.424 -15.802 -20.516 1.00 87.12 139 ILE A O 1
ATOM 1119 N N . ASP A 1 140 ? 1.019 -14.649 -19.223 1.00 85.31 140 ASP A N 1
ATOM 1120 C CA . ASP A 1 140 ? 2.183 -15.511 -19.431 1.00 85.31 140 ASP A CA 1
ATOM 1121 C C . ASP A 1 140 ? 2.482 -16.336 -18.160 1.00 85.31 140 ASP A C 1
ATOM 1123 O O . ASP A 1 140 ? 2.307 -15.821 -17.050 1.00 85.31 140 ASP A O 1
ATOM 1127 N N . PRO A 1 141 ? 2.940 -17.602 -18.266 1.00 88.00 141 PRO A N 1
ATOM 1128 C CA . PRO A 1 141 ? 3.310 -18.408 -17.101 1.00 88.00 141 PRO A CA 1
ATOM 1129 C C . PRO A 1 141 ? 4.336 -17.751 -16.167 1.00 88.00 141 PRO A C 1
ATOM 1131 O O . PRO A 1 141 ? 4.288 -17.993 -14.961 1.00 88.00 141 PRO A O 1
ATOM 1134 N N . SER A 1 142 ? 5.231 -16.904 -16.685 1.00 86.44 142 SER A N 1
ATOM 1135 C CA . SER A 1 142 ? 6.191 -16.138 -15.877 1.00 86.44 142 SER A CA 1
ATOM 1136 C C . SER A 1 142 ? 5.519 -15.119 -14.948 1.00 86.44 142 SER A C 1
ATOM 1138 O O . SER A 1 142 ? 6.047 -14.844 -13.873 1.00 86.44 142 SER A O 1
ATOM 1140 N N . MET A 1 143 ? 4.316 -14.649 -15.297 1.00 87.56 143 MET A N 1
ATOM 1141 C CA . MET A 1 143 ? 3.534 -13.666 -14.536 1.00 87.56 143 MET A CA 1
ATOM 1142 C C . MET A 1 143 ? 2.622 -14.305 -13.483 1.00 87.56 143 MET A C 1
ATOM 1144 O O . MET A 1 143 ? 1.852 -13.612 -12.815 1.00 87.56 143 MET A O 1
ATOM 1148 N N . ILE A 1 144 ? 2.645 -15.635 -13.329 1.00 91.81 144 ILE A N 1
ATOM 1149 C CA . ILE A 1 144 ? 1.692 -16.325 -12.453 1.00 91.81 144 ILE A CA 1
ATOM 1150 C C . ILE A 1 144 ? 1.798 -15.852 -11.000 1.00 91.81 144 ILE A C 1
ATOM 1152 O O . ILE A 1 144 ? 0.777 -15.671 -10.337 1.00 91.81 144 ILE A O 1
ATOM 1156 N N . LEU A 1 145 ? 3.016 -15.600 -10.511 1.00 91.88 145 LEU A N 1
ATOM 1157 C CA . LEU A 1 145 ? 3.227 -15.096 -9.156 1.00 91.88 145 LEU A CA 1
ATOM 1158 C C . LEU A 1 145 ? 2.671 -13.676 -9.006 1.00 91.88 145 LEU A C 1
ATOM 1160 O O . LEU A 1 145 ? 1.946 -13.411 -8.049 1.00 91.88 145 LEU A O 1
ATOM 1164 N N . ASP A 1 146 ? 2.926 -12.791 -9.966 1.00 90.75 146 ASP A N 1
ATOM 1165 C CA . ASP A 1 146 ? 2.404 -11.423 -9.988 1.00 90.75 146 ASP A CA 1
ATOM 1166 C C . ASP A 1 146 ? 0.878 -11.378 -9.975 1.00 90.75 146 ASP A C 1
ATOM 1168 O O . ASP A 1 146 ? 0.283 -10.644 -9.179 1.00 90.75 146 ASP A O 1
ATOM 1172 N N . ILE A 1 147 ? 0.239 -12.211 -10.800 1.00 93.19 147 ILE A N 1
ATOM 1173 C CA . ILE A 1 147 ? -1.221 -12.338 -10.862 1.00 93.19 147 ILE A CA 1
ATOM 1174 C C . ILE A 1 147 ? -1.772 -12.811 -9.511 1.00 93.19 147 ILE A C 1
ATOM 1176 O O . ILE A 1 147 ? -2.743 -12.240 -9.005 1.00 93.19 147 ILE A O 1
ATOM 1180 N N . LEU A 1 148 ? -1.144 -13.818 -8.892 1.00 94.62 148 LEU A N 1
ATOM 1181 C CA . LEU A 1 148 ? -1.554 -14.319 -7.578 1.00 94.62 148 LEU A CA 1
ATOM 1182 C C . LEU A 1 148 ? -1.419 -13.249 -6.488 1.00 94.62 148 LEU A C 1
ATOM 1184 O O . LEU A 1 148 ? -2.318 -13.119 -5.653 1.00 94.62 148 LEU A O 1
ATOM 1188 N N . PHE A 1 149 ? -0.354 -12.444 -6.503 1.00 93.38 149 PHE A N 1
ATOM 1189 C CA . PHE A 1 149 ? -0.196 -11.352 -5.540 1.00 93.38 149 PHE A CA 1
ATOM 1190 C C . PHE A 1 149 ? -1.194 -10.217 -5.760 1.00 93.38 149 PHE A C 1
ATOM 1192 O O . PHE A 1 149 ? -1.738 -9.698 -4.782 1.00 93.38 149 PHE A O 1
ATOM 1199 N N . HIS A 1 150 ? -1.516 -9.870 -7.006 1.00 95.19 150 HIS A N 1
ATOM 1200 C CA . HIS A 1 150 ? -2.572 -8.896 -7.282 1.00 95.19 150 HIS A CA 1
ATOM 1201 C C . HIS A 1 150 ? -3.932 -9.401 -6.785 1.00 95.19 150 HIS A C 1
ATOM 1203 O O . HIS A 1 150 ? -4.637 -8.683 -6.071 1.00 95.19 150 HIS A O 1
ATOM 1209 N N . ALA A 1 151 ? -4.270 -10.664 -7.065 1.00 96.00 151 ALA A N 1
ATOM 1210 C CA . ALA A 1 151 ? -5.489 -11.291 -6.560 1.00 96.00 151 ALA A CA 1
ATOM 1211 C C . ALA A 1 151 ? -5.534 -11.304 -5.020 1.00 96.00 151 ALA A C 1
ATOM 1213 O O . ALA A 1 151 ? -6.565 -10.979 -4.424 1.00 96.00 151 ALA A O 1
ATOM 1214 N N . TRP A 1 152 ? -4.407 -11.607 -4.369 1.00 96.00 152 TRP A N 1
ATOM 1215 C CA . TRP A 1 152 ? -4.260 -11.555 -2.914 1.00 96.00 152 TRP A CA 1
ATOM 1216 C C . TRP A 1 152 ? -4.532 -10.148 -2.370 1.00 96.00 152 TRP A C 1
ATOM 1218 O O . TRP A 1 152 ? -5.340 -9.979 -1.454 1.00 96.00 152 TRP A O 1
ATOM 1228 N N . VAL A 1 153 ? -3.890 -9.113 -2.919 1.00 96.25 153 VAL A N 1
ATOM 1229 C CA . VAL A 1 153 ? -4.084 -7.727 -2.464 1.00 96.25 153 VAL A CA 1
ATOM 1230 C C . VAL A 1 153 ? -5.540 -7.294 -2.649 1.00 96.25 153 VAL A C 1
ATOM 1232 O O . VAL A 1 153 ? -6.132 -6.751 -1.711 1.00 96.25 153 VAL A O 1
ATOM 1235 N N . ILE A 1 154 ? -6.150 -7.601 -3.800 1.00 97.88 154 ILE A N 1
ATOM 1236 C CA . ILE A 1 154 ? -7.572 -7.338 -4.072 1.00 97.88 154 ILE A CA 1
ATOM 1237 C C . ILE A 1 154 ? -8.458 -8.009 -3.018 1.00 97.88 154 ILE A C 1
ATOM 1239 O O . ILE A 1 154 ? -9.323 -7.353 -2.430 1.00 97.88 154 ILE A O 1
ATOM 1243 N N . TYR A 1 155 ? -8.213 -9.287 -2.717 1.00 97.75 155 TYR A N 1
ATOM 1244 C CA . TYR A 1 155 ? -8.950 -10.023 -1.692 1.00 97.75 155 TYR A CA 1
ATOM 1245 C C . TYR A 1 155 ? -8.881 -9.331 -0.322 1.00 97.75 155 TYR A C 1
ATOM 1247 O O . TYR A 1 155 ? -9.910 -9.144 0.339 1.00 97.75 155 TYR A O 1
ATOM 1255 N N . TYR A 1 156 ? -7.695 -8.891 0.109 1.00 96.75 156 TYR A N 1
ATOM 1256 C CA . TYR A 1 156 ? -7.549 -8.197 1.390 1.00 96.75 156 TYR A CA 1
ATOM 1257 C C . TYR A 1 156 ? -8.140 -6.783 1.378 1.00 96.75 156 TYR A C 1
ATOM 1259 O O . TYR A 1 156 ? -8.669 -6.350 2.404 1.00 96.75 156 TYR A O 1
ATOM 1267 N N . LEU A 1 157 ? -8.106 -6.059 0.257 1.00 97.06 157 LEU A N 1
ATOM 1268 C CA . LEU A 1 157 ? -8.788 -4.767 0.116 1.00 97.06 157 LEU A CA 1
ATOM 1269 C C . LEU A 1 157 ? -10.307 -4.930 0.253 1.00 97.06 157 LEU A C 1
ATOM 1271 O O . LEU A 1 157 ? -10.923 -4.243 1.070 1.00 97.06 157 LEU A O 1
ATOM 1275 N N . ILE A 1 158 ? -10.896 -5.907 -0.443 1.00 98.00 158 ILE A N 1
ATOM 1276 C CA . ILE A 1 158 ? -12.322 -6.248 -0.319 1.00 98.00 158 ILE A CA 1
ATOM 1277 C C . ILE A 1 158 ? -12.656 -6.651 1.122 1.00 98.00 158 ILE A C 1
ATOM 1279 O O . ILE A 1 158 ? -13.608 -6.127 1.706 1.00 98.00 158 ILE A O 1
ATOM 1283 N N . SER A 1 159 ? -11.840 -7.515 1.730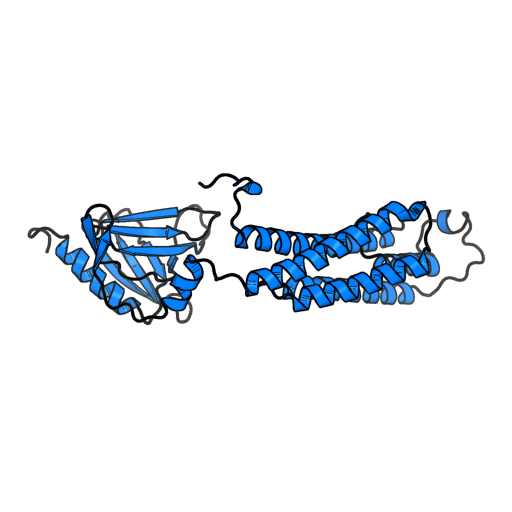 1.00 95.62 159 SER A N 1
ATOM 1284 C CA . SER A 1 159 ? -12.017 -7.950 3.121 1.00 95.62 159 SER A CA 1
ATOM 1285 C C . SER A 1 159 ? -11.989 -6.772 4.100 1.00 95.62 159 SER A C 1
ATOM 1287 O O . SER A 1 159 ? -12.831 -6.695 4.993 1.00 95.62 159 SER A O 1
ATOM 1289 N N . GLY A 1 160 ? -11.079 -5.812 3.907 1.00 95.19 160 GLY A N 1
ATOM 1290 C CA . GLY A 1 160 ? -11.012 -4.588 4.707 1.00 95.19 160 GLY A CA 1
ATOM 1291 C C . GLY A 1 160 ? -12.241 -3.695 4.541 1.00 95.19 160 GLY A C 1
ATOM 1292 O O . GLY A 1 160 ? -12.774 -3.191 5.528 1.00 95.19 160 GLY A O 1
ATOM 1293 N N . ILE A 1 161 ? -12.747 -3.538 3.314 1.00 96.69 161 ILE A N 1
ATOM 1294 C CA . ILE A 1 161 ? -13.975 -2.773 3.039 1.00 96.69 161 ILE A CA 1
ATOM 1295 C C . ILE A 1 161 ? -15.178 -3.410 3.744 1.00 96.69 161 ILE A C 1
ATOM 1297 O O . ILE A 1 161 ? -15.962 -2.706 4.387 1.00 96.69 161 ILE A O 1
ATOM 1301 N N . VAL A 1 162 ? -15.322 -4.736 3.647 1.00 95.38 162 VAL A N 1
ATOM 1302 C CA . VAL A 1 162 ? -16.390 -5.487 4.321 1.00 95.38 162 VAL A CA 1
ATOM 1303 C C . VAL A 1 162 ? -16.265 -5.355 5.838 1.00 95.38 162 VAL A C 1
ATOM 1305 O O . VAL A 1 162 ? -17.258 -5.060 6.503 1.00 95.38 162 VAL A O 1
ATOM 1308 N N . ALA A 1 163 ? -15.056 -5.500 6.381 1.00 92.19 163 ALA A N 1
ATOM 1309 C CA . ALA A 1 163 ? -14.796 -5.368 7.809 1.00 92.19 163 ALA A CA 1
ATOM 1310 C C . ALA A 1 163 ? -15.136 -3.967 8.336 1.00 92.19 163 ALA A C 1
ATOM 1312 O O . ALA A 1 163 ? -15.818 -3.846 9.348 1.00 92.19 163 ALA A O 1
ATOM 1313 N N . ALA A 1 164 ? -14.758 -2.905 7.619 1.00 91.81 164 ALA A N 1
ATOM 1314 C CA . ALA A 1 164 ? -15.117 -1.533 7.979 1.00 91.81 164 ALA A CA 1
ATOM 1315 C C . ALA A 1 164 ? -16.632 -1.299 8.000 1.00 91.81 164 ALA A C 1
ATOM 1317 O O . ALA A 1 164 ? -17.153 -0.655 8.909 1.00 91.81 164 ALA A O 1
ATOM 1318 N N . LYS A 1 165 ? -17.357 -1.844 7.014 1.00 92.06 165 LYS A N 1
ATOM 1319 C CA . LYS A 1 165 ? -18.825 -1.772 6.989 1.00 92.06 165 LYS A CA 1
ATOM 1320 C C . LYS A 1 165 ? -19.446 -2.529 8.165 1.00 92.06 165 LYS A C 1
ATOM 1322 O O . LYS A 1 165 ? -20.373 -2.016 8.779 1.00 92.06 165 LYS A O 1
ATOM 1327 N N . LYS A 1 166 ? -18.920 -3.711 8.504 1.00 91.06 166 LYS A N 1
ATOM 1328 C CA . LYS A 1 166 ? -19.374 -4.493 9.663 1.00 91.06 166 LYS A CA 1
ATOM 1329 C C . LYS A 1 166 ? -19.078 -3.785 10.985 1.00 91.06 166 LYS A C 1
ATOM 1331 O O . LYS A 1 166 ? -19.967 -3.719 11.820 1.00 91.06 166 LYS A O 1
ATOM 1336 N N . LEU A 1 167 ? -17.890 -3.197 11.150 1.00 87.56 167 LEU A N 1
ATOM 1337 C CA . LEU A 1 167 ? -17.515 -2.425 12.344 1.00 87.56 167 LEU A CA 1
ATOM 1338 C C . LEU A 1 167 ? -18.455 -1.247 12.598 1.00 87.56 167 LEU A C 1
ATOM 1340 O O . LEU A 1 167 ? -18.784 -0.983 13.745 1.00 87.56 167 LEU A O 1
ATOM 1344 N N . LYS A 1 168 ? -18.928 -0.581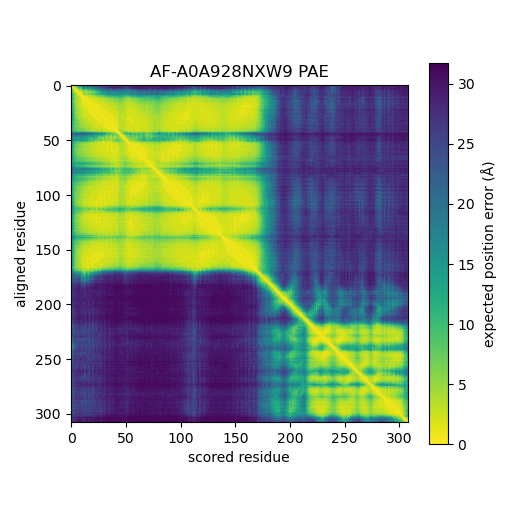 11.539 1.00 85.62 168 LYS A N 1
ATOM 1345 C CA . LYS A 1 168 ? -19.915 0.501 11.656 1.00 85.62 168 LYS A CA 1
ATOM 1346 C C . LYS A 1 168 ? -21.282 0.018 12.167 1.00 85.62 168 LYS A C 1
ATOM 1348 O O . LYS A 1 168 ? -22.028 0.813 12.725 1.00 85.62 168 LYS A O 1
ATOM 1353 N N . ASN A 1 169 ? -21.612 -1.254 11.947 1.00 84.06 169 ASN A N 1
ATOM 1354 C CA . ASN A 1 169 ? -22.894 -1.849 12.328 1.00 84.06 169 ASN A CA 1
ATOM 1355 C C . ASN A 1 169 ? -22.835 -2.604 13.664 1.00 84.06 169 ASN A C 1
ATOM 1357 O O . ASN A 1 169 ? -23.877 -3.015 14.169 1.00 84.06 169 ASN A O 1
ATOM 1361 N N . LEU A 1 170 ? -21.639 -2.841 14.207 1.00 78.69 170 LEU A N 1
ATOM 1362 C CA . LEU A 1 170 ? -21.475 -3.412 15.538 1.00 78.69 170 LEU A CA 1
ATOM 1363 C C . LEU A 1 170 ? -21.615 -2.298 16.579 1.00 78.69 170 LEU A C 1
ATOM 1365 O O . LEU A 1 170 ? -21.164 -1.180 16.309 1.00 78.69 170 LEU A O 1
ATOM 1369 N N . PRO A 1 171 ? -22.187 -2.588 17.763 1.00 67.81 171 PRO A N 1
ATOM 1370 C CA . PRO A 1 171 ? -22.127 -1.644 18.867 1.00 67.81 171 PRO A CA 1
ATOM 1371 C C . PRO A 1 171 ? -20.657 -1.241 19.100 1.00 67.81 171 PRO A C 1
ATOM 1373 O O . PRO A 1 171 ? -19.748 -2.068 18.890 1.00 67.81 171 PRO A O 1
ATOM 1376 N N . PRO A 1 172 ? -20.385 0.030 19.450 1.00 62.06 172 PRO A N 1
ATOM 1377 C CA . PRO A 1 172 ? -19.074 0.428 19.946 1.00 62.06 172 PRO A CA 1
ATOM 1378 C C . PRO A 1 172 ? -18.666 -0.510 21.086 1.00 62.06 172 PRO A C 1
ATOM 1380 O O . PRO A 1 172 ? -19.525 -1.148 21.698 1.00 62.06 172 PRO A O 1
ATOM 1383 N N . GLU A 1 173 ? -17.364 -0.663 21.331 1.00 59.16 173 GLU A N 1
ATOM 1384 C CA . GLU A 1 173 ? -16.935 -1.375 22.541 1.00 59.16 173 GLU A CA 1
ATOM 1385 C C . GLU A 1 173 ? -17.704 -0.789 23.735 1.00 59.16 173 GLU A C 1
ATOM 1387 O O . GLU A 1 173 ? -17.921 0.422 23.771 1.00 59.16 173 GLU A O 1
ATOM 1392 N N . GLU A 1 174 ? -18.171 -1.626 24.668 1.00 47.66 174 GLU A N 1
ATOM 1393 C CA . GLU A 1 174 ? -18.887 -1.154 25.869 1.00 47.66 174 GLU A CA 1
ATOM 1394 C C . GLU A 1 174 ? -18.077 -0.053 26.590 1.00 47.66 174 GLU A C 1
ATOM 1396 O O . GLU A 1 174 ? -18.657 0.865 27.160 1.00 47.66 174 GLU A O 1
ATOM 1401 N N . ASP A 1 175 ? -16.750 -0.059 26.418 1.00 45.34 175 ASP A N 1
ATOM 1402 C CA . ASP A 1 175 ? -15.807 0.963 26.877 1.00 45.34 175 ASP A CA 1
ATOM 1403 C C . ASP A 1 175 ? -15.907 2.314 26.118 1.00 45.34 175 ASP A C 1
ATOM 1405 O O . ASP A 1 175 ? -15.694 3.373 26.710 1.00 45.34 175 ASP A O 1
ATOM 1409 N N . GLU A 1 176 ? -16.238 2.313 24.818 1.00 39.16 176 GLU A N 1
ATOM 1410 C CA . GLU A 1 176 ? -16.474 3.522 24.008 1.00 39.16 176 GLU A CA 1
ATOM 1411 C C . GLU A 1 176 ? -17.881 4.085 24.245 1.00 39.16 176 GLU A C 1
ATOM 1413 O O . GLU A 1 176 ? -18.011 5.298 24.394 1.00 39.16 176 GLU A O 1
ATOM 1418 N N . GLU A 1 177 ? -18.919 3.241 24.350 1.00 36.78 177 GLU A N 1
ATOM 1419 C CA . GLU A 1 177 ? -20.272 3.713 24.686 1.00 36.78 177 GLU A CA 1
ATOM 1420 C C . GLU A 1 177 ? -20.398 4.175 26.136 1.00 36.78 177 GLU A C 1
ATOM 1422 O O . GLU A 1 177 ? -21.092 5.162 26.349 1.00 36.78 177 GLU A O 1
ATOM 1427 N N . GLU A 1 178 ? -19.722 3.565 27.117 1.00 37.56 178 GLU A N 1
ATOM 1428 C CA . GLU A 1 178 ? -19.598 4.205 28.432 1.00 37.56 178 GLU A CA 1
ATOM 1429 C C . GLU A 1 178 ? -18.850 5.537 28.281 1.00 37.56 178 GLU A C 1
ATOM 1431 O O . GLU A 1 178 ? -19.339 6.547 28.753 1.00 37.56 178 GLU A O 1
ATOM 1436 N N . SER A 1 179 ? -17.757 5.638 27.517 1.00 33.91 179 SER A N 1
ATOM 1437 C CA . SER A 1 179 ? -17.026 6.916 27.414 1.00 33.91 179 SER A CA 1
ATOM 1438 C C . SER A 1 179 ? -17.742 8.048 26.643 1.00 33.91 179 SER A C 1
ATOM 1440 O O . SER A 1 179 ? -17.542 9.220 26.965 1.00 33.91 179 SER A O 1
ATOM 1442 N N . GLU A 1 180 ? -18.571 7.731 25.637 1.00 33.16 180 GLU A N 1
ATOM 1443 C CA . GLU A 1 180 ? -19.319 8.706 24.821 1.00 33.16 180 GLU A CA 1
ATOM 1444 C C . GLU A 1 180 ? -20.758 8.924 25.321 1.00 33.16 180 GLU A C 1
ATOM 1446 O O . GLU A 1 180 ? -21.270 10.041 25.201 1.00 33.16 180 GLU A O 1
ATOM 1451 N N . LYS A 1 181 ? -21.411 7.916 25.927 1.00 32.38 181 LYS A N 1
ATOM 1452 C CA . LYS A 1 181 ? -22.700 8.101 26.623 1.00 32.38 181 LYS A CA 1
ATOM 1453 C C . LYS A 1 181 ? -22.518 8.632 28.048 1.00 32.38 181 LYS A C 1
ATOM 1455 O O . LYS A 1 181 ? -23.438 9.281 28.529 1.00 32.38 181 LYS A O 1
ATOM 1460 N N . GLU A 1 182 ? -21.346 8.496 28.682 1.00 36.78 182 GLU A N 1
ATOM 1461 C CA . GLU A 1 182 ? -20.967 9.232 29.908 1.00 36.78 182 GLU A CA 1
ATOM 1462 C C . GLU A 1 182 ? -20.452 10.662 29.607 1.00 36.78 182 GLU A C 1
ATOM 1464 O O . GLU A 1 182 ? -19.775 11.288 30.418 1.00 36.78 182 GLU A O 1
ATOM 1469 N N . GLY A 1 183 ? -20.888 11.267 28.497 1.00 30.72 183 GLY A N 1
ATOM 1470 C CA . GLY A 1 183 ? -21.089 12.720 28.411 1.00 30.72 183 GLY A CA 1
ATOM 1471 C C . GLY A 1 183 ? -22.276 13.215 29.258 1.00 30.72 183 GLY A C 1
ATOM 1472 O O . GLY A 1 183 ? -22.857 14.258 28.961 1.00 30.72 183 GLY A O 1
ATOM 1473 N N . VAL A 1 184 ? -22.672 12.447 30.275 1.00 34.31 184 VAL A N 1
ATOM 1474 C CA . VAL A 1 184 ? -23.653 12.804 31.297 1.00 34.31 184 VAL A CA 1
ATOM 1475 C C . VAL A 1 184 ? -22.903 13.504 32.425 1.00 34.31 184 VAL A C 1
ATOM 1477 O O . VAL A 1 184 ? -21.845 13.050 32.856 1.00 34.31 184 VAL A O 1
ATOM 1480 N N . ASP A 1 185 ? -23.448 14.626 32.893 1.00 34.25 185 ASP A N 1
ATOM 1481 C CA . ASP A 1 185 ? -23.047 15.275 34.141 1.00 34.25 185 ASP A CA 1
ATOM 1482 C C . ASP A 1 185 ? -23.146 14.253 35.295 1.00 34.25 185 ASP A C 1
ATOM 1484 O O . ASP A 1 185 ? -24.192 14.113 35.927 1.00 34.25 185 ASP A O 1
ATOM 1488 N N . TYR A 1 186 ? -22.068 13.518 35.587 1.00 36.00 186 TYR A N 1
ATOM 1489 C CA . TYR A 1 186 ? -21.989 12.697 36.794 1.00 36.00 186 TYR A CA 1
ATOM 1490 C C . TYR A 1 186 ? -21.720 13.610 37.988 1.00 36.00 186 TYR A C 1
ATOM 1492 O O . TYR A 1 186 ? -20.582 13.863 38.392 1.00 36.00 186 TYR A O 1
ATOM 1500 N N . LEU A 1 187 ? -22.812 14.108 38.562 1.00 33.44 187 LEU A N 1
ATOM 1501 C CA . LEU A 1 187 ? -22.872 14.369 39.994 1.00 33.44 187 LEU A CA 1
ATOM 1502 C C . LEU A 1 187 ? -22.611 13.049 40.752 1.00 33.44 187 LEU A C 1
ATOM 1504 O O . LEU A 1 187 ? -22.885 11.973 40.220 1.00 33.44 187 LEU A O 1
ATOM 1508 N N . PRO A 1 188 ? -22.035 13.105 41.964 1.00 34.91 188 PRO A N 1
ATOM 1509 C CA . PRO A 1 188 ? -21.555 11.917 42.663 1.00 34.91 188 PRO A CA 1
ATOM 1510 C C . PRO A 1 188 ? -22.701 10.941 42.962 1.00 34.91 188 PRO A C 1
ATOM 1512 O O . PRO A 1 188 ? -23.569 11.243 43.778 1.00 34.91 188 PRO A O 1
ATOM 1515 N N . GLU A 1 189 ? -22.668 9.755 42.351 1.00 37.09 189 GLU A N 1
ATOM 1516 C CA . GLU A 1 189 ? -23.504 8.618 42.746 1.00 37.09 189 GLU A CA 1
ATOM 1517 C C . GLU A 1 189 ? -22.661 7.518 43.404 1.00 37.09 189 GLU A C 1
ATOM 1519 O O . GLU A 1 189 ? -21.548 7.180 42.985 1.00 37.09 189 GLU A O 1
ATOM 1524 N N . THR A 1 190 ? -23.201 6.966 44.489 1.00 36.22 190 THR A N 1
ATOM 1525 C CA . THR A 1 190 ? -22.626 5.863 45.256 1.00 36.22 190 THR A CA 1
ATOM 1526 C C . THR A 1 190 ? -22.871 4.539 44.532 1.00 36.22 190 THR A C 1
ATOM 1528 O O . THR A 1 190 ? -24.007 4.107 44.353 1.00 36.22 190 THR A O 1
ATOM 1531 N N . VAL A 1 191 ? -21.801 3.842 44.137 1.00 39.25 191 VAL A N 1
ATOM 1532 C CA . VAL A 1 191 ? -21.889 2.535 43.468 1.00 39.25 191 VAL A CA 1
ATOM 1533 C C . VAL A 1 191 ? -21.580 1.423 44.472 1.00 39.25 191 VAL A C 1
ATOM 1535 O O . VAL A 1 191 ? -20.513 1.397 45.089 1.00 39.25 191 VAL A O 1
ATOM 1538 N N . LYS A 1 192 ? -22.500 0.463 44.634 1.00 29.66 192 LYS A N 1
ATOM 1539 C CA . LYS A 1 192 ? -22.275 -0.761 45.425 1.00 29.66 192 LYS A CA 1
ATOM 1540 C C . LYS A 1 192 ? -21.561 -1.818 44.586 1.00 29.66 192 LYS A C 1
ATOM 1542 O O . LYS A 1 192 ? -22.097 -2.292 43.588 1.00 29.66 192 LYS A O 1
ATOM 1547 N N . LEU A 1 193 ? -20.368 -2.232 45.009 1.00 34.41 193 LEU A N 1
ATOM 1548 C CA . LEU A 1 193 ? -19.646 -3.350 44.396 1.00 34.41 193 LEU A CA 1
ATOM 1549 C C . LEU A 1 193 ? -20.270 -4.702 44.790 1.00 34.41 193 LEU A C 1
ATOM 1551 O O . LEU A 1 193 ? -20.857 -4.841 45.863 1.00 34.41 193 LEU A O 1
ATOM 1555 N N . LYS A 1 194 ? -20.064 -5.742 43.961 1.00 31.33 194 LYS A N 1
ATOM 1556 C CA . LYS A 1 194 ? -20.539 -7.133 44.182 1.00 31.33 194 LYS A CA 1
ATOM 1557 C C . LYS A 1 194 ? -20.114 -7.760 45.524 1.00 31.33 194 LYS A C 1
ATOM 1559 O O . LYS A 1 194 ? -20.663 -8.780 45.916 1.00 31.33 194 LYS A O 1
ATOM 1564 N N . ASN A 1 195 ? -19.151 -7.164 46.226 1.00 34.69 195 ASN A N 1
ATOM 1565 C CA . ASN A 1 195 ? -18.698 -7.568 47.561 1.00 34.69 195 ASN A CA 1
ATOM 1566 C C . ASN A 1 195 ? -19.364 -6.772 48.706 1.00 34.69 195 ASN A C 1
ATOM 1568 O O . ASN A 1 195 ? -18.889 -6.827 49.837 1.00 34.69 195 ASN A O 1
ATOM 1572 N N . GLY A 1 196 ? -20.416 -6.002 48.416 1.00 30.73 196 GLY A N 1
ATOM 1573 C CA . GLY A 1 196 ? -21.165 -5.216 49.397 1.00 30.73 196 GLY A CA 1
ATOM 1574 C C . GLY A 1 196 ? -20.494 -3.912 49.837 1.00 30.73 196 GLY A C 1
ATOM 1575 O O . GLY A 1 196 ? -21.051 -3.219 50.684 1.00 30.73 196 GLY A O 1
ATOM 1576 N N . LYS A 1 197 ? -19.326 -3.544 49.286 1.00 35.47 197 LYS A N 1
ATOM 1577 C CA . LYS A 1 197 ? -18.673 -2.263 49.598 1.00 35.47 197 LYS A CA 1
ATOM 1578 C C . LYS A 1 197 ? -19.237 -1.135 48.733 1.00 35.47 197 LYS A C 1
ATOM 1580 O O . LYS A 1 197 ? -19.221 -1.226 47.506 1.00 35.47 197 LYS A O 1
ATOM 1585 N N . GLU A 1 198 ? -19.708 -0.073 49.382 1.00 33.56 198 GLU A N 1
ATOM 1586 C CA . GLU A 1 198 ? -20.080 1.194 48.743 1.00 33.56 198 GLU A CA 1
ATOM 1587 C C . GLU A 1 198 ? -18.817 1.973 48.349 1.00 33.56 198 GLU A C 1
ATOM 1589 O O . GLU A 1 198 ? -17.911 2.170 49.165 1.00 33.56 198 GLU A O 1
ATOM 1594 N N . VAL A 1 199 ? -18.746 2.399 47.089 1.00 38.94 199 VAL A N 1
ATOM 1595 C CA . VAL A 1 199 ? -17.657 3.207 46.534 1.00 38.94 199 VAL A CA 1
ATOM 1596 C C . VAL A 1 199 ? -18.262 4.461 45.909 1.00 38.94 199 VAL A C 1
ATOM 1598 O O . VAL A 1 199 ? -19.124 4.369 45.038 1.00 38.94 199 VAL A O 1
ATOM 1601 N N . GLU A 1 200 ? -17.812 5.641 46.334 1.00 39.69 200 GLU A N 1
ATOM 1602 C CA . GLU A 1 200 ? -18.083 6.889 45.610 1.00 39.69 200 GLU A CA 1
ATOM 1603 C C . GLU A 1 200 ? -17.183 6.929 44.366 1.00 39.69 200 GLU A C 1
ATOM 1605 O O . GLU A 1 200 ? -15.989 7.213 44.467 1.00 39.69 200 GLU A O 1
ATOM 1610 N N . LYS A 1 201 ? -17.734 6.608 43.188 1.00 36.88 201 LYS A N 1
ATOM 1611 C CA . LYS A 1 201 ? -17.023 6.706 41.904 1.00 36.88 201 LYS A CA 1
ATOM 1612 C C . LYS A 1 201 ? -17.072 8.171 41.457 1.00 36.88 201 LYS A C 1
ATOM 1614 O O . LYS A 1 201 ? -18.052 8.587 40.851 1.00 36.88 201 LYS A O 1
ATOM 1619 N N . LEU A 1 202 ? -16.037 8.968 41.741 1.00 38.28 202 LEU A N 1
ATOM 1620 C CA . LEU A 1 202 ? -15.864 10.235 41.015 1.00 38.28 202 LEU A CA 1
ATOM 1621 C C . LEU A 1 202 ? -15.243 9.965 39.644 1.00 38.28 202 LEU A C 1
ATOM 1623 O O . LEU A 1 202 ? -14.278 9.210 39.529 1.00 38.28 202 LEU A O 1
ATOM 1627 N N . GLY A 1 203 ? -15.855 10.572 38.630 1.00 35.03 203 GLY A N 1
ATOM 1628 C CA . GLY A 1 203 ? -15.670 10.294 37.213 1.00 35.03 203 GLY A CA 1
ATOM 1629 C C . GLY A 1 203 ? -14.239 10.349 36.678 1.00 35.03 203 GLY A C 1
ATOM 1630 O O . GLY A 1 203 ? -13.322 10.967 37.223 1.00 35.03 203 GLY A O 1
ATOM 1631 N N . VAL A 1 204 ? -14.097 9.684 35.536 1.00 37.09 204 VAL A N 1
ATOM 1632 C CA . VAL A 1 204 ? -12.880 9.566 34.743 1.00 37.09 204 VAL A CA 1
ATOM 1633 C C . VAL A 1 204 ? -12.621 10.891 34.031 1.00 37.09 204 VAL A C 1
ATOM 1635 O O . VAL A 1 204 ? -13.436 11.372 33.254 1.00 37.09 204 VAL A O 1
ATOM 1638 N N . SER A 1 205 ? -11.453 11.487 34.255 1.00 35.94 205 SER A N 1
ATOM 1639 C CA . SER A 1 205 ? -10.896 12.458 33.313 1.00 35.94 205 SER A CA 1
ATOM 1640 C C . SER A 1 205 ? -9.753 11.790 32.572 1.00 35.94 205 SER A C 1
ATOM 1642 O O . SER A 1 205 ? -8.879 11.195 33.201 1.00 35.94 205 SER A O 1
ATOM 1644 N N . LEU A 1 206 ? -9.769 11.902 31.244 1.00 34.38 206 LEU A N 1
ATOM 1645 C CA . LEU A 1 206 ? -8.660 11.547 30.365 1.00 34.38 206 LEU A CA 1
ATOM 1646 C C . LEU A 1 206 ? -7.454 12.401 30.768 1.00 34.38 206 LEU A C 1
ATOM 1648 O O . LEU A 1 206 ? -7.322 13.569 30.396 1.00 34.38 206 LEU A O 1
ATOM 1652 N N . LEU A 1 207 ? -6.623 11.824 31.625 1.00 39.12 207 LEU A N 1
ATOM 1653 C CA . LEU A 1 207 ? -5.512 12.500 32.262 1.00 39.12 207 LEU A CA 1
ATOM 1654 C C . LEU A 1 207 ? -4.273 12.260 31.428 1.00 39.12 207 LEU A C 1
ATOM 1656 O O . LEU A 1 207 ? -3.833 11.125 31.272 1.00 39.12 207 LEU A O 1
ATOM 1660 N N . HIS A 1 208 ? -3.696 13.339 30.914 1.00 35.25 208 HIS A N 1
ATOM 1661 C CA . HIS A 1 208 ? -2.309 13.306 30.479 1.00 35.25 208 HIS A CA 1
ATOM 1662 C C . HIS A 1 208 ? -1.464 13.474 31.748 1.00 35.25 208 HIS A C 1
ATOM 1664 O O . HIS A 1 208 ? -1.349 14.571 32.295 1.00 35.25 208 HIS A O 1
ATOM 1670 N N . GLY A 1 209 ? -0.957 12.368 32.285 1.00 33.78 209 GLY A N 1
ATOM 1671 C CA . GLY A 1 209 ? -0.051 12.395 33.429 1.00 33.78 209 GLY A CA 1
ATOM 1672 C C . GLY A 1 209 ? 1.357 12.755 32.966 1.00 33.78 209 GLY A C 1
ATOM 1673 O O . GLY A 1 209 ? 1.873 12.137 32.033 1.00 33.78 209 GLY A O 1
ATOM 1674 N N . LYS A 1 210 ? 1.990 13.741 33.609 1.00 32.31 210 LYS A N 1
ATOM 1675 C CA . LYS A 1 210 ? 3.433 13.971 33.476 1.00 32.31 210 LYS A CA 1
ATOM 1676 C C . LYS A 1 210 ? 4.105 13.199 34.605 1.00 32.31 210 LYS A C 1
ATOM 1678 O O . LYS A 1 210 ? 4.235 13.711 35.713 1.00 32.31 210 LYS A O 1
ATOM 1683 N N . THR A 1 211 ? 4.522 11.965 34.341 1.00 34.25 211 THR A N 1
ATOM 1684 C CA . THR A 1 211 ? 5.398 11.246 35.271 1.00 34.25 211 THR A CA 1
ATOM 1685 C C . THR A 1 211 ? 6.815 11.751 35.030 1.00 34.25 211 THR A C 1
ATOM 1687 O O . THR A 1 211 ? 7.482 11.338 34.077 1.00 34.25 211 THR A O 1
ATOM 1690 N N . SER A 1 212 ? 7.274 12.713 35.828 1.00 29.72 212 SER A N 1
ATOM 1691 C CA . SER A 1 212 ? 8.704 12.989 35.863 1.00 29.72 212 SER A CA 1
ATOM 1692 C C . SER A 1 212 ? 9.403 11.782 36.497 1.00 29.72 212 SER A C 1
ATOM 1694 O O . SER A 1 212 ? 8.974 11.256 37.516 1.00 29.72 212 SER A O 1
ATOM 1696 N N . TRP A 1 213 ? 10.491 11.360 35.854 1.00 36.59 213 TRP A N 1
ATOM 1697 C CA . TRP A 1 213 ? 11.507 10.441 36.371 1.00 36.59 213 TRP A CA 1
ATOM 1698 C C . TRP A 1 213 ? 11.278 8.927 36.284 1.00 36.59 213 TRP A C 1
ATOM 1700 O O . TRP A 1 213 ? 11.376 8.191 37.255 1.00 36.59 213 TRP A O 1
ATOM 1710 N N . LEU A 1 214 ? 11.263 8.448 35.038 1.00 29.25 214 LEU A N 1
ATOM 1711 C CA . LEU A 1 214 ? 12.199 7.399 34.615 1.00 29.25 214 LEU A CA 1
ATOM 1712 C C . LEU A 1 214 ? 12.982 7.918 33.387 1.00 29.25 214 LEU A C 1
ATOM 1714 O O . LEU A 1 214 ? 12.447 8.004 32.288 1.00 29.25 214 LEU A O 1
ATOM 1718 N N . ARG A 1 215 ? 14.258 8.297 33.572 1.00 29.97 215 ARG A N 1
ATOM 1719 C CA . ARG A 1 215 ? 15.247 8.597 32.502 1.00 29.97 215 ARG A CA 1
ATOM 1720 C C . ARG A 1 215 ? 14.964 9.776 31.545 1.00 29.97 215 ARG A C 1
ATOM 1722 O O . ARG A 1 215 ? 14.982 9.602 30.328 1.00 29.97 215 ARG A O 1
ATOM 1729 N N . GLY A 1 216 ? 14.799 11.000 32.054 1.00 28.30 216 GLY A N 1
ATOM 1730 C CA . GLY A 1 216 ? 15.078 12.217 31.259 1.00 28.30 216 GLY A CA 1
ATOM 1731 C C . GLY A 1 216 ? 14.255 12.441 29.975 1.00 28.30 216 GLY A C 1
ATOM 1732 O O . GLY A 1 216 ? 14.613 13.297 29.170 1.00 28.30 216 GLY A O 1
ATOM 1733 N N . ARG A 1 217 ? 13.150 11.714 29.768 1.00 33.41 217 ARG A N 1
ATOM 1734 C CA . ARG A 1 217 ? 12.175 11.952 28.694 1.00 33.41 217 ARG A CA 1
ATOM 1735 C C . ARG A 1 217 ? 10.805 12.186 29.321 1.00 33.41 217 ARG A C 1
ATOM 1737 O O . ARG A 1 217 ? 10.274 11.310 29.992 1.00 33.41 217 ARG A O 1
ATOM 1744 N N . SER A 1 218 ? 10.235 13.373 29.112 1.00 45.41 218 SER A N 1
ATOM 1745 C CA . SER A 1 218 ? 8.858 13.678 29.513 1.00 45.41 218 SER A CA 1
ATOM 1746 C C . SER A 1 218 ? 7.908 12.915 28.591 1.00 45.41 218 SER A C 1
ATOM 1748 O O . SER A 1 218 ? 7.721 13.318 27.445 1.00 45.41 218 SER A O 1
ATOM 1750 N N . GLN A 1 219 ? 7.338 11.809 29.063 1.00 51.97 219 GLN A N 1
ATOM 1751 C CA . GLN A 1 219 ? 6.282 11.092 28.351 1.00 51.97 219 GLN A CA 1
ATOM 1752 C C . GLN A 1 219 ? 4.937 11.415 28.998 1.00 51.97 219 GLN A C 1
ATOM 1754 O O . GLN A 1 219 ? 4.795 11.352 30.217 1.00 51.97 219 GLN A O 1
ATOM 1759 N N . TYR A 1 220 ? 3.972 11.807 28.170 1.00 57.12 220 TYR A N 1
ATOM 1760 C CA . TYR A 1 220 ? 2.586 11.956 28.588 1.00 57.12 220 TYR A CA 1
ATOM 1761 C C . TYR A 1 220 ? 1.930 10.586 28.510 1.00 57.12 220 TYR A C 1
ATOM 1763 O O . TYR A 1 220 ? 1.864 10.003 27.428 1.00 57.12 220 TYR A O 1
ATOM 1771 N N . ILE A 1 221 ? 1.464 10.082 29.648 1.00 60.81 221 ILE A N 1
ATOM 1772 C CA . ILE A 1 221 ? 0.761 8.802 29.713 1.00 60.81 221 ILE A CA 1
ATOM 1773 C C . ILE A 1 221 ? -0.724 9.113 29.855 1.00 60.81 221 ILE A C 1
ATOM 1775 O O . ILE A 1 221 ? -1.132 9.750 30.829 1.00 60.81 221 ILE A O 1
ATOM 1779 N N . GLY A 1 222 ? -1.509 8.705 28.858 1.00 63.38 222 GLY A N 1
ATOM 1780 C CA . GLY A 1 222 ? -2.966 8.738 28.937 1.00 63.38 222 GLY A CA 1
ATOM 1781 C C . GLY A 1 222 ? -3.455 7.707 29.950 1.00 63.38 222 GLY A C 1
ATOM 1782 O O . GLY A 1 222 ? -2.917 6.602 30.020 1.00 63.38 222 GLY A O 1
ATOM 1783 N N . GLY A 1 223 ? -4.453 8.057 30.755 1.00 69.56 223 GLY A N 1
ATOM 1784 C CA . GLY A 1 223 ? -5.035 7.126 31.712 1.00 69.56 223 GLY A CA 1
ATOM 1785 C C . GLY A 1 223 ? -6.301 7.638 32.381 1.00 69.56 223 GLY A C 1
ATOM 1786 O O . GLY A 1 223 ? -6.735 8.769 32.149 1.00 69.56 223 GLY A O 1
ATOM 1787 N N . ALA A 1 224 ? -6.871 6.784 33.225 1.00 68.75 224 ALA A N 1
ATOM 1788 C CA . ALA A 1 224 ? -8.039 7.066 34.046 1.00 68.75 224 ALA A CA 1
ATOM 1789 C C . ALA A 1 224 ? -7.643 7.164 35.523 1.00 68.75 224 ALA A C 1
ATOM 1791 O O . ALA A 1 224 ? -6.810 6.394 36.007 1.00 68.75 224 ALA A O 1
ATOM 1792 N N . LEU A 1 225 ? -8.260 8.099 36.243 1.00 70.12 225 LEU A N 1
ATOM 1793 C CA . LEU A 1 225 ? -8.102 8.261 37.685 1.00 70.12 225 LEU A CA 1
ATOM 1794 C C . LEU A 1 225 ? -9.386 7.828 38.375 1.00 70.12 225 LEU A C 1
ATOM 1796 O O . LEU A 1 225 ? -10.477 8.235 37.993 1.00 70.12 225 LEU A O 1
ATOM 1800 N N . PHE A 1 226 ? -9.224 6.989 39.382 1.00 72.81 226 PHE A N 1
ATOM 1801 C CA . PHE A 1 226 ? -10.285 6.401 40.171 1.00 72.81 226 PHE A CA 1
ATOM 1802 C C . PHE A 1 226 ? -10.130 6.879 41.604 1.00 72.81 226 PHE A C 1
ATOM 1804 O O . PHE A 1 226 ? -9.056 6.751 42.196 1.00 72.81 226 PHE A O 1
ATOM 1811 N N . PHE A 1 227 ? -11.208 7.393 42.170 1.00 74.62 227 PHE A N 1
ATOM 1812 C CA . PHE A 1 227 ? -11.256 7.799 43.564 1.00 74.62 227 PHE A CA 1
ATOM 1813 C C . PHE A 1 227 ? -11.979 6.718 44.364 1.00 74.62 227 PHE A C 1
ATOM 1815 O O . PHE A 1 227 ? -13.065 6.282 43.996 1.00 74.62 227 PHE A O 1
ATOM 1822 N N . TYR A 1 228 ? -11.347 6.253 45.433 1.00 74.25 228 TYR A N 1
ATOM 1823 C CA . TYR A 1 228 ? -11.921 5.340 46.418 1.00 74.25 228 TYR A CA 1
ATOM 1824 C C . TYR A 1 228 ? -12.043 6.075 47.751 1.00 74.25 228 TYR A C 1
ATOM 1826 O O . TYR A 1 228 ? -11.591 7.203 47.879 1.00 74.25 228 TYR A O 1
ATOM 1834 N N . ASN A 1 229 ? -12.624 5.447 48.773 1.00 72.94 229 ASN A N 1
ATOM 1835 C CA . ASN A 1 229 ? -12.793 6.103 50.074 1.00 72.94 229 ASN A CA 1
ATOM 1836 C C . ASN A 1 229 ? -11.464 6.419 50.784 1.00 72.94 229 ASN A C 1
ATOM 1838 O O . ASN A 1 229 ? -11.394 7.403 51.512 1.00 72.94 229 ASN A O 1
ATOM 1842 N N . ASP A 1 230 ? -10.422 5.613 50.567 1.00 77.69 230 ASP A N 1
ATOM 1843 C CA . ASP A 1 230 ? -9.126 5.700 51.256 1.00 77.69 230 ASP A CA 1
ATOM 1844 C C . ASP A 1 230 ? -7.950 6.095 50.344 1.00 77.69 230 ASP A C 1
ATOM 1846 O O . ASP A 1 230 ? -6.849 6.369 50.830 1.00 77.69 230 ASP A O 1
ATOM 1850 N N . ARG A 1 231 ? -8.152 6.102 49.022 1.00 77.56 231 ARG A N 1
ATOM 1851 C CA . ARG A 1 231 ? -7.069 6.236 48.040 1.00 77.56 231 ARG A CA 1
ATOM 1852 C C . ARG A 1 231 ? -7.535 6.701 46.670 1.00 77.56 231 ARG A C 1
ATOM 1854 O O . ARG A 1 231 ? -8.692 6.557 46.293 1.00 77.56 231 ARG A O 1
ATOM 1861 N N . ILE A 1 232 ? -6.567 7.146 45.891 1.00 81.38 232 ILE A N 1
ATOM 1862 C CA . ILE A 1 232 ? -6.659 7.471 44.477 1.00 81.38 232 ILE A CA 1
ATOM 1863 C C . ILE A 1 232 ? -5.872 6.411 43.705 1.00 81.38 232 ILE A C 1
ATOM 1865 O O . ILE A 1 232 ? -4.777 6.024 44.117 1.00 81.38 232 ILE A O 1
ATOM 1869 N N . ILE A 1 233 ? -6.407 5.940 42.583 1.00 76.19 233 ILE A N 1
ATOM 1870 C CA . ILE A 1 233 ? -5.720 5.019 41.677 1.00 76.19 233 ILE A CA 1
ATOM 1871 C C . ILE A 1 233 ? -5.694 5.625 40.280 1.00 76.19 233 ILE A C 1
ATOM 1873 O O . ILE A 1 233 ? -6.743 5.863 39.699 1.00 76.19 233 ILE A O 1
ATOM 1877 N N . PHE A 1 234 ? -4.513 5.829 39.710 1.00 76.81 234 PHE A N 1
ATOM 1878 C CA . PHE A 1 234 ? -4.349 6.118 38.289 1.00 76.81 234 PHE A CA 1
ATOM 1879 C C . PHE A 1 234 ? -4.005 4.836 37.537 1.00 76.81 234 PHE A C 1
ATOM 1881 O O . PHE A 1 234 ? -3.139 4.072 37.968 1.00 76.81 234 PHE A O 1
ATOM 1888 N N . LYS A 1 235 ? -4.655 4.615 36.397 1.00 70.75 235 LYS A N 1
ATOM 1889 C CA . LYS A 1 235 ? -4.441 3.459 35.527 1.00 70.75 235 LYS A CA 1
ATOM 1890 C C . LYS A 1 235 ? -4.189 3.943 34.101 1.00 70.75 235 LYS A C 1
ATOM 1892 O O . LYS A 1 235 ? -5.054 4.584 33.509 1.00 70.75 235 LYS A O 1
ATOM 1897 N N . SER A 1 236 ? -3.008 3.639 33.566 1.00 68.19 236 SER A N 1
ATOM 1898 C CA . SER A 1 236 ? -2.640 3.942 32.178 1.00 68.19 236 SER A CA 1
ATOM 1899 C C . SER A 1 236 ? -3.585 3.249 31.189 1.00 68.19 236 SER A C 1
ATOM 1901 O O . SER A 1 236 ? -3.898 2.069 31.361 1.00 68.19 236 SER A O 1
ATOM 1903 N N . THR A 1 237 ? -4.008 3.970 30.149 1.00 61.53 237 THR A N 1
ATOM 1904 C CA . THR A 1 237 ? -4.706 3.418 28.974 1.00 61.53 237 THR A CA 1
ATOM 1905 C C . THR A 1 237 ? -3.734 3.026 27.859 1.00 61.53 237 THR A C 1
ATOM 1907 O O . THR A 1 237 ? -4.139 2.394 26.885 1.00 61.53 237 THR A O 1
ATOM 1910 N N . ASP A 1 238 ? -2.441 3.354 27.989 1.00 59.31 238 ASP A N 1
ATOM 1911 C CA . ASP A 1 238 ? -1.421 2.895 27.050 1.00 59.31 238 ASP A CA 1
ATOM 1912 C C . ASP A 1 238 ? -1.060 1.430 27.328 1.00 59.31 238 ASP A C 1
ATOM 1914 O O . ASP A 1 238 ? -0.356 1.094 28.286 1.00 59.31 238 ASP A O 1
ATOM 1918 N N . TYR A 1 239 ? -1.513 0.548 26.437 1.00 52.06 239 TYR A N 1
ATOM 1919 C CA . TYR A 1 239 ? -1.243 -0.889 26.477 1.00 52.06 239 TYR A CA 1
ATOM 1920 C C . TYR A 1 239 ? 0.250 -1.248 26.428 1.00 52.06 239 TYR A C 1
ATOM 1922 O O . TYR A 1 239 ? 0.623 -2.351 26.834 1.00 52.06 239 TYR A O 1
ATOM 1930 N N . ARG A 1 240 ? 1.115 -0.346 25.945 1.00 41.66 240 ARG A N 1
ATOM 1931 C CA . ARG A 1 240 ? 2.568 -0.572 25.877 1.00 41.66 240 ARG A CA 1
ATOM 1932 C C . ARG A 1 240 ? 3.263 -0.304 27.211 1.00 41.66 240 ARG A C 1
ATOM 1934 O O . ARG A 1 240 ? 4.365 -0.803 27.420 1.00 41.66 240 ARG A O 1
ATOM 1941 N N . LEU A 1 241 ? 2.631 0.468 28.097 1.00 54.97 241 LEU A N 1
ATOM 1942 C CA . LEU A 1 241 ? 3.183 0.917 29.375 1.00 54.97 241 LEU A CA 1
ATOM 1943 C C . LEU A 1 241 ? 2.096 0.842 30.467 1.00 54.97 241 LEU A C 1
ATOM 1945 O O . LEU A 1 241 ? 1.515 1.868 30.845 1.00 54.97 241 LEU A O 1
ATOM 1949 N N . PRO A 1 242 ? 1.790 -0.367 30.981 1.00 55.03 242 PRO A N 1
ATOM 1950 C CA . PRO A 1 242 ? 0.771 -0.561 32.006 1.00 55.03 242 PRO A CA 1
ATOM 1951 C C . PRO A 1 242 ? 1.268 -0.048 33.366 1.00 55.03 242 PRO A C 1
ATOM 1953 O O . PRO A 1 242 ? 1.704 -0.813 34.223 1.00 55.03 242 PRO A O 1
ATOM 1956 N N . HIS A 1 243 ? 1.198 1.264 33.572 1.00 62.66 243 HIS A N 1
ATOM 1957 C CA . HIS A 1 243 ? 1.467 1.889 34.862 1.00 62.66 243 HIS A CA 1
ATOM 1958 C C . HIS A 1 243 ? 0.175 1.998 35.672 1.00 62.66 243 HIS A C 1
ATOM 1960 O O . HIS A 1 243 ? -0.836 2.519 35.197 1.00 62.66 243 HIS A O 1
ATOM 1966 N N . THR A 1 244 ? 0.215 1.494 36.905 1.00 73.06 244 THR A N 1
ATOM 1967 C CA . THR A 1 244 ? -0.801 1.760 37.926 1.00 73.06 244 THR A CA 1
ATOM 1968 C C . THR A 1 244 ? -0.126 2.507 39.062 1.00 73.06 244 THR A C 1
ATOM 1970 O O . THR A 1 244 ? 0.875 2.033 39.595 1.00 73.06 244 THR A O 1
ATOM 1973 N N . LEU A 1 245 ? -0.661 3.668 39.414 1.00 74.81 245 LEU A N 1
ATOM 1974 C CA . LEU A 1 245 ? -0.204 4.467 40.544 1.00 74.81 245 LEU A CA 1
ATOM 1975 C C . LEU A 1 245 ? -1.315 4.482 41.588 1.00 74.81 245 LEU A C 1
ATOM 1977 O O . LEU A 1 245 ? -2.474 4.704 41.248 1.00 74.81 245 LEU A O 1
ATOM 1981 N N . VAL A 1 246 ? -0.968 4.228 42.844 1.00 79.06 246 VAL A N 1
ATOM 1982 C CA . VAL A 1 246 ? -1.900 4.220 43.974 1.00 79.06 246 VAL A CA 1
ATOM 1983 C C . VAL A 1 246 ? -1.377 5.208 45.005 1.00 79.06 246 VAL A C 1
ATOM 1985 O O . VAL A 1 246 ? -0.214 5.116 45.379 1.00 79.06 246 VAL A O 1
ATOM 1988 N N . ILE A 1 247 ? -2.221 6.139 45.443 1.00 80.25 247 ILE A N 1
ATOM 1989 C CA . ILE A 1 247 ? -1.876 7.177 46.423 1.00 80.25 247 ILE A CA 1
ATOM 1990 C C . ILE A 1 247 ? -2.954 7.168 47.503 1.00 80.25 247 ILE A C 1
ATOM 1992 O O . ILE A 1 247 ? -4.134 7.306 47.173 1.00 80.25 247 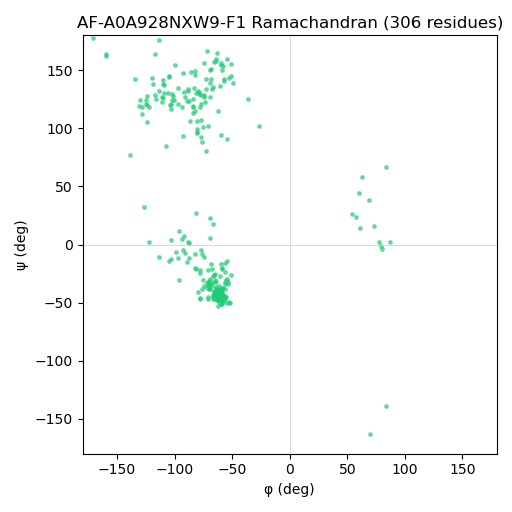ILE A O 1
ATOM 1996 N N . ARG A 1 248 ? -2.606 7.009 48.782 1.00 80.88 248 ARG A N 1
ATOM 1997 C CA . ARG A 1 248 ? -3.599 7.130 49.868 1.00 80.88 248 ARG A CA 1
ATOM 1998 C C . ARG A 1 248 ? -3.821 8.592 50.232 1.00 80.88 248 ARG A C 1
ATOM 2000 O O . ARG A 1 248 ? -2.891 9.384 50.167 1.00 80.88 248 ARG A O 1
ATOM 2007 N N . TYR A 1 249 ? -5.022 8.964 50.677 1.00 81.44 249 TYR A N 1
ATOM 2008 C CA . TYR A 1 249 ? -5.286 10.370 51.029 1.00 81.44 249 TYR A CA 1
ATOM 2009 C C . TYR A 1 249 ? -4.406 10.892 52.172 1.00 81.44 249 TYR A C 1
ATOM 2011 O O . TYR A 1 249 ? -3.954 12.030 52.102 1.00 81.44 249 TYR A O 1
ATOM 2019 N N . GLY A 1 250 ? -4.085 10.051 53.163 1.00 79.69 250 GLY A N 1
ATOM 2020 C CA . GLY A 1 250 ? -3.178 10.421 54.259 1.00 79.69 250 GLY A CA 1
ATOM 2021 C C . GLY A 1 250 ? -1.720 10.626 53.822 1.00 79.69 250 GLY A C 1
ATOM 2022 O O . GLY A 1 250 ? -0.941 11.263 54.526 1.00 79.69 250 GLY A O 1
ATOM 2023 N N . GLU A 1 251 ? -1.350 10.134 52.638 1.00 82.00 251 GLU A N 1
ATOM 2024 C CA . GLU A 1 251 ? -0.027 10.335 52.039 1.00 82.00 251 GLU A CA 1
ATOM 2025 C C . GLU A 1 251 ? 0.041 11.635 51.223 1.00 82.00 251 GLU A C 1
ATOM 2027 O O . GLU A 1 251 ? 1.079 11.915 50.634 1.00 82.00 251 GLU A O 1
ATOM 2032 N N . ILE A 1 252 ? -1.041 12.424 51.156 1.00 83.69 252 ILE A N 1
ATOM 2033 C CA . ILE A 1 252 ? -1.102 13.675 50.394 1.00 83.69 252 ILE A CA 1
ATOM 2034 C C . ILE A 1 252 ? -1.020 14.866 51.353 1.00 83.69 252 ILE A C 1
ATOM 2036 O O . ILE A 1 252 ? -1.900 15.084 52.188 1.00 83.69 252 ILE A O 1
ATOM 2040 N N . SER A 1 253 ? 0.007 15.696 51.182 1.00 81.19 253 SER A N 1
ATOM 2041 C CA . SER A 1 253 ? 0.181 16.921 51.964 1.00 81.19 253 SER A CA 1
ATOM 2042 C C . SER A 1 253 ? -0.726 18.043 51.468 1.00 81.19 253 SER A C 1
ATOM 2044 O O . SER A 1 253 ? -1.382 18.715 52.265 1.00 81.19 253 SER A O 1
ATOM 2046 N N . THR A 1 254 ? -0.784 18.260 50.153 1.00 80.69 254 THR A N 1
ATOM 2047 C CA . THR A 1 254 ? -1.606 19.309 49.539 1.00 80.69 254 THR A CA 1
ATOM 2048 C C . THR A 1 254 ? -1.863 19.023 48.061 1.00 80.69 254 THR A C 1
ATOM 2050 O O . THR A 1 254 ? -1.149 18.244 47.424 1.00 80.69 254 THR A O 1
ATOM 2053 N N . THR A 1 255 ? -2.877 19.678 47.499 1.00 82.44 255 THR A N 1
ATOM 2054 C CA . THR A 1 255 ? -3.126 19.706 46.059 1.00 82.44 255 THR A CA 1
ATOM 2055 C C . THR A 1 255 ? -3.075 21.146 45.558 1.00 82.44 255 THR A C 1
ATOM 2057 O O . THR A 1 255 ? -3.465 22.074 46.266 1.00 82.44 255 THR A O 1
ATOM 2060 N N . LYS A 1 256 ? -2.542 21.373 44.353 1.00 78.69 256 LYS A N 1
ATOM 2061 C CA . LYS A 1 256 ? -2.528 22.708 43.734 1.00 78.69 256 LYS A CA 1
ATOM 2062 C C . LYS A 1 256 ? -2.948 22.644 42.271 1.00 78.69 256 LYS A C 1
ATOM 2064 O O . LYS A 1 256 ? -2.542 21.720 41.564 1.00 78.69 256 LYS A O 1
ATOM 2069 N N . PRO A 1 257 ? -3.697 23.643 41.780 1.00 76.50 257 PRO A N 1
ATOM 2070 C CA . PRO A 1 257 ? -3.880 23.815 40.352 1.00 76.50 257 PRO A CA 1
ATOM 2071 C C . PRO A 1 257 ? -2.580 24.347 39.729 1.00 76.50 257 PRO A C 1
ATOM 2073 O O . PRO A 1 257 ? -1.995 25.312 40.220 1.00 76.50 257 PRO A O 1
ATOM 2076 N N . GLU A 1 258 ? -2.148 23.760 38.619 1.00 72.19 258 GLU A N 1
ATOM 2077 C CA . GLU A 1 258 ? -1.005 24.228 37.831 1.00 72.19 258 GLU A CA 1
ATOM 2078 C C . GLU A 1 258 ? -1.468 24.598 36.420 1.00 72.19 258 GLU A C 1
ATOM 2080 O O . GLU A 1 258 ? -2.291 23.916 35.808 1.00 72.19 258 GLU A O 1
ATOM 2085 N N . LYS A 1 259 ? -0.967 25.710 35.877 1.00 64.75 259 LYS A N 1
ATOM 2086 C CA . LYS A 1 259 ? -1.254 26.085 34.491 1.00 64.75 259 LYS A CA 1
ATOM 2087 C C . LYS A 1 259 ? -0.271 25.345 33.586 1.00 64.75 259 LYS A C 1
ATOM 2089 O O . LYS A 1 259 ? 0.924 25.617 33.629 1.00 64.75 259 LYS A O 1
ATOM 2094 N N . ILE A 1 260 ? -0.773 24.417 32.778 1.00 61.09 260 ILE A N 1
ATOM 2095 C CA . ILE A 1 260 ? 0.041 23.634 31.844 1.00 61.09 260 ILE A CA 1
ATOM 2096 C C . ILE A 1 260 ? -0.105 24.252 30.444 1.00 61.09 260 ILE A C 1
ATOM 2098 O O . ILE A 1 260 ? -1.077 24.954 30.175 1.00 61.09 260 ILE A O 1
ATOM 2102 N N . TYR A 1 261 ? 0.900 24.067 29.578 1.00 47.28 261 TYR A N 1
ATOM 2103 C CA . TYR A 1 261 ? 0.972 24.632 28.223 1.00 47.28 261 TYR A CA 1
ATOM 2104 C C . TYR A 1 261 ? -0.395 24.695 27.507 1.00 47.28 261 TYR A C 1
ATOM 2106 O O . TYR A 1 261 ? -1.082 23.685 27.350 1.00 47.28 261 TYR A O 1
ATOM 2114 N N . GLY A 1 262 ? -0.769 25.893 27.044 1.00 59.12 262 GLY A N 1
ATOM 2115 C CA . GLY A 1 262 ? -2.045 26.158 26.371 1.00 59.12 262 GLY A CA 1
ATOM 2116 C C . GLY A 1 262 ? -3.216 26.414 27.331 1.00 59.12 262 GLY A C 1
ATOM 2117 O O . GLY A 1 262 ? -3.081 27.136 28.318 1.00 59.12 262 GLY A O 1
ATOM 2118 N N . ASN A 1 263 ? -4.385 25.849 27.002 1.00 51.00 263 ASN A N 1
ATOM 2119 C CA . ASN A 1 263 ? -5.634 25.969 27.773 1.00 51.00 263 ASN A CA 1
ATOM 2120 C C . ASN A 1 263 ? -5.853 24.811 28.772 1.00 51.00 263 ASN A C 1
ATOM 2122 O O . ASN A 1 263 ? -6.915 24.731 29.392 1.00 51.00 263 ASN A O 1
ATOM 2126 N N . ALA A 1 264 ? -4.882 23.905 28.915 1.00 53.19 264 ALA A N 1
ATOM 2127 C CA . ALA A 1 264 ? -4.963 22.766 29.821 1.00 53.19 264 ALA A CA 1
ATOM 2128 C C . ALA A 1 264 ? -4.568 23.167 31.252 1.00 53.19 264 ALA A C 1
ATOM 2130 O O . ALA A 1 264 ? -3.568 23.846 31.480 1.00 53.19 264 ALA A O 1
ATOM 2131 N N . THR A 1 265 ? -5.344 22.729 32.240 1.00 61.84 265 THR A N 1
ATOM 2132 C CA . THR A 1 265 ? -5.051 22.950 33.663 1.00 61.84 265 THR A CA 1
ATOM 2133 C C . THR A 1 265 ? -4.681 21.634 34.331 1.00 61.84 265 THR A C 1
ATOM 2135 O O . THR A 1 265 ? -5.411 20.654 34.232 1.00 61.84 265 THR A O 1
ATOM 2138 N N . GLY A 1 266 ? -3.536 21.613 35.000 1.00 67.19 266 GLY A N 1
ATOM 2139 C CA . GLY A 1 266 ? -3.060 20.498 35.802 1.00 67.19 266 GLY A CA 1
ATOM 2140 C C . GLY A 1 266 ? -3.597 20.528 37.225 1.00 67.19 266 GLY A C 1
ATOM 2141 O O . GLY A 1 266 ? -3.814 21.592 37.801 1.00 67.19 266 GLY A O 1
ATOM 2142 N N . LEU A 1 267 ? -3.777 19.343 37.782 1.00 76.19 267 LEU A N 1
ATOM 2143 C CA . LEU A 1 267 ? -3.872 19.033 39.196 1.00 76.19 267 LEU A CA 1
ATOM 2144 C C . LEU A 1 267 ? -2.502 18.496 39.623 1.00 76.19 267 LEU A C 1
ATOM 2146 O O . LEU A 1 267 ? -2.012 17.527 39.045 1.00 76.19 267 LEU A O 1
ATOM 2150 N N . VAL A 1 268 ? -1.890 19.107 40.629 1.00 76.00 268 VAL A N 1
ATOM 2151 C CA . VAL A 1 268 ? -0.627 18.638 41.203 1.00 76.00 268 VAL A CA 1
ATOM 2152 C C . VAL A 1 268 ? -0.895 18.114 42.601 1.00 76.00 268 VAL A C 1
ATOM 2154 O O . VAL A 1 268 ? -1.414 18.847 43.441 1.00 76.00 268 VAL A O 1
ATOM 2157 N N . ILE A 1 269 ? -0.547 16.854 42.842 1.00 79.56 269 ILE A N 1
ATOM 2158 C CA . ILE A 1 269 ? -0.663 16.186 44.137 1.00 79.56 269 ILE A CA 1
ATOM 2159 C C . ILE A 1 269 ? 0.727 16.126 44.760 1.00 79.56 269 ILE A C 1
ATOM 2161 O O . ILE A 1 269 ? 1.643 15.541 44.179 1.00 79.56 269 ILE A O 1
ATOM 2165 N N . PHE A 1 270 ? 0.876 16.722 45.940 1.00 77.56 270 PHE A N 1
ATOM 2166 C CA . PHE A 1 270 ? 2.118 16.701 46.703 1.00 77.56 270 PHE A CA 1
ATOM 2167 C C . PHE A 1 270 ? 2.051 15.589 47.753 1.00 77.56 270 PHE A C 1
ATOM 2169 O O . PHE A 1 270 ? 1.152 15.617 48.597 1.00 77.56 270 PHE A O 1
ATOM 2176 N N . PRO A 1 271 ? 2.971 14.615 47.726 1.00 78.19 271 PRO A N 1
ATOM 2177 C CA . PRO A 1 271 ? 3.084 13.621 48.785 1.00 78.19 271 PRO A CA 1
ATOM 2178 C C . PRO A 1 271 ? 3.469 14.257 50.133 1.00 78.19 271 PRO A C 1
ATOM 2180 O O . PRO A 1 271 ? 3.989 15.374 50.182 1.00 78.19 271 PRO A O 1
ATOM 2183 N N . SER A 1 272 ? 3.196 13.562 51.236 1.00 73.56 272 SER A N 1
ATOM 2184 C CA . SER A 1 272 ? 3.596 13.956 52.596 1.00 73.56 272 SER A CA 1
ATOM 2185 C C . SER A 1 272 ? 5.070 13.658 52.885 1.00 73.56 272 SER A C 1
ATOM 2187 O O . SER A 1 272 ? 5.676 14.320 53.724 1.00 73.56 272 SER A O 1
ATOM 2189 N N . GLU A 1 273 ? 5.668 12.699 52.176 1.00 73.81 273 GLU A N 1
ATOM 2190 C CA . GLU A 1 273 ? 7.099 12.404 52.270 1.00 73.81 273 GLU A CA 1
ATOM 2191 C C . GLU A 1 273 ? 7.920 13.441 51.492 1.00 73.81 273 GLU A C 1
ATOM 2193 O O . GLU A 1 273 ? 7.755 13.593 50.281 1.00 73.81 273 GLU A O 1
ATOM 2198 N N . GLN A 1 274 ? 8.829 14.137 52.186 1.00 56.91 274 GLN A N 1
ATOM 2199 C CA . GLN A 1 274 ? 9.639 15.239 51.639 1.00 56.91 274 GLN A CA 1
ATOM 2200 C C . GLN A 1 274 ? 10.534 14.850 50.447 1.00 56.91 274 GLN A C 1
ATOM 2202 O O . GLN A 1 274 ? 10.975 15.737 49.719 1.00 56.91 274 GLN A O 1
ATOM 2207 N N . GLU A 1 275 ? 10.784 13.558 50.221 1.00 63.66 275 GLU A N 1
ATOM 2208 C CA . GLU A 1 275 ? 11.645 13.064 49.138 1.00 63.66 275 GLU A CA 1
ATOM 2209 C C . GLU A 1 275 ? 10.878 12.590 47.889 1.00 63.66 275 GLU A C 1
ATOM 2211 O O . GLU A 1 275 ? 11.502 12.309 46.863 1.00 63.66 275 GLU A O 1
ATOM 2216 N N . MET A 1 276 ? 9.538 12.526 47.919 1.00 62.47 276 MET A N 1
ATOM 2217 C CA . MET A 1 276 ? 8.762 12.110 46.747 1.00 62.47 276 MET A CA 1
ATOM 2218 C C . MET A 1 276 ? 8.405 13.294 45.830 1.00 62.47 276 MET A C 1
ATOM 2220 O O . MET A 1 276 ? 7.891 14.317 46.293 1.00 62.47 276 MET A O 1
ATOM 2224 N N . PRO A 1 277 ? 8.613 13.170 44.504 1.00 66.44 277 PRO A N 1
ATOM 2225 C CA . PRO A 1 277 ? 8.230 14.211 43.563 1.00 66.44 277 PRO A CA 1
ATOM 2226 C C . PRO A 1 277 ? 6.699 14.346 43.471 1.00 66.44 277 PRO A C 1
ATOM 2228 O O . PRO A 1 277 ? 5.973 13.364 43.641 1.00 66.44 277 PRO A O 1
ATOM 2231 N N . PRO A 1 278 ? 6.185 15.547 43.154 1.00 72.88 278 PRO A N 1
ATOM 2232 C CA . PRO A 1 278 ? 4.755 15.756 42.994 1.00 72.88 278 PRO A CA 1
ATOM 2233 C C . PRO A 1 278 ? 4.206 15.031 41.759 1.00 72.88 278 PRO A C 1
ATOM 2235 O O . PRO A 1 278 ? 4.826 15.021 40.692 1.00 72.88 278 PRO A O 1
ATOM 2238 N N . TYR A 1 279 ? 2.999 14.483 41.882 1.00 77.00 279 TYR A N 1
ATOM 2239 C CA . TYR A 1 279 ? 2.283 13.853 40.775 1.00 77.00 279 TYR A CA 1
ATOM 2240 C C . TYR A 1 279 ? 1.463 14.896 40.018 1.00 77.00 279 TYR A C 1
ATOM 2242 O O . TYR A 1 279 ? 0.623 15.573 40.608 1.00 77.00 279 TYR A O 1
ATOM 2250 N N . CYS A 1 280 ? 1.685 15.020 38.709 1.00 71.31 280 CYS A N 1
ATOM 2251 C CA . CYS A 1 280 ? 1.012 16.009 37.870 1.00 71.31 280 CYS A CA 1
ATOM 2252 C C . CYS A 1 280 ? 0.022 15.344 36.903 1.00 71.31 280 CYS A C 1
ATOM 2254 O O . CYS A 1 280 ? 0.377 14.458 36.118 1.00 71.31 280 CYS A O 1
ATOM 2256 N N . PHE A 1 281 ? -1.219 15.814 36.955 1.00 73.88 281 PHE A N 1
ATOM 2257 C CA . PHE A 1 281 ? -2.403 15.228 36.344 1.00 73.88 281 PHE A CA 1
ATOM 2258 C C . PHE A 1 281 ? -3.133 16.284 35.502 1.00 73.88 281 PHE A C 1
ATOM 2260 O O . PHE A 1 281 ? -3.672 17.237 36.050 1.00 73.88 281 PHE A O 1
ATOM 2267 N N . ILE A 1 282 ? -3.183 16.163 34.171 1.00 67.38 282 ILE A N 1
ATOM 2268 C CA . ILE A 1 282 ? -3.900 17.139 33.322 1.00 67.38 282 ILE A CA 1
ATOM 2269 C C . ILE A 1 282 ? -5.404 16.847 33.308 1.00 67.38 282 ILE A C 1
ATOM 2271 O O . ILE A 1 282 ? -5.838 15.905 32.648 1.00 67.38 282 ILE A O 1
ATOM 2275 N N . VAL A 1 283 ? -6.202 17.660 34.004 1.00 67.81 283 VAL A N 1
ATOM 2276 C CA . VAL A 1 283 ? -7.664 17.507 34.101 1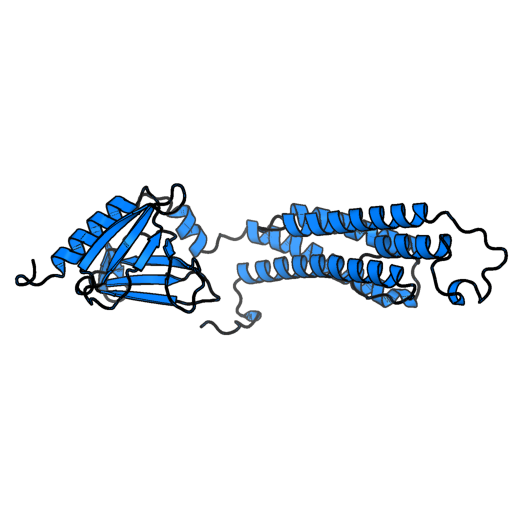.00 67.81 283 VAL A CA 1
ATOM 2277 C C . VAL A 1 283 ? -8.351 18.562 33.230 1.00 67.81 283 VAL A C 1
ATOM 2279 O O . VAL A 1 283 ? -7.896 19.703 33.117 1.00 67.81 283 VAL A O 1
ATOM 2282 N N . SER A 1 284 ? -9.484 18.216 32.615 1.00 62.00 284 SER A N 1
ATOM 2283 C CA . SER A 1 284 ? -10.293 19.211 31.900 1.00 62.00 284 SER A CA 1
ATOM 2284 C C . SER A 1 284 ? -10.707 20.365 32.831 1.00 62.00 284 SER A C 1
ATOM 2286 O O . SER A 1 284 ? -11.074 20.153 33.989 1.00 62.00 284 SER A O 1
ATOM 2288 N N . ARG A 1 285 ? -10.692 21.602 32.319 1.00 61.44 285 ARG A N 1
ATOM 2289 C CA . ARG A 1 285 ? -10.995 22.811 33.109 1.00 61.44 285 ARG A CA 1
ATOM 2290 C C . ARG A 1 285 ? -12.368 22.757 33.792 1.00 61.44 285 ARG A C 1
ATOM 2292 O O . ARG A 1 285 ? -12.513 23.299 34.879 1.00 61.44 285 ARG A O 1
ATOM 2299 N N . ARG A 1 286 ? -13.346 22.087 33.169 1.00 59.62 286 ARG A N 1
ATOM 2300 C CA . ARG A 1 286 ? -14.727 21.952 33.664 1.00 59.62 286 ARG A CA 1
ATOM 2301 C C . ARG A 1 286 ? -14.835 21.072 34.917 1.00 59.62 286 ARG A C 1
ATOM 2303 O O . ARG A 1 286 ? -15.698 21.327 35.743 1.00 59.62 286 ARG A O 1
ATOM 2310 N N . HIS A 1 287 ? -13.945 20.090 35.080 1.00 63.66 287 HIS A N 1
ATOM 2311 C CA . HIS A 1 287 ? -13.982 19.130 36.193 1.00 63.66 287 HIS A CA 1
ATOM 2312 C C . HIS A 1 287 ? -12.929 19.396 37.275 1.00 63.66 287 HIS A C 1
ATOM 2314 O O . HIS A 1 287 ? -13.026 18.854 38.374 1.00 63.66 287 HIS A O 1
ATOM 2320 N N . ARG A 1 288 ? -11.934 20.245 36.991 1.00 68.81 288 ARG A N 1
ATOM 2321 C CA . ARG A 1 288 ? -10.830 20.555 37.910 1.00 68.81 288 ARG A CA 1
ATOM 2322 C C . ARG A 1 288 ? -11.320 20.983 39.293 1.00 68.81 288 ARG A C 1
ATOM 2324 O O . ARG A 1 288 ? -10.852 20.439 40.283 1.00 68.81 288 ARG A O 1
ATOM 2331 N N . ASP A 1 289 ? -12.242 21.940 39.359 1.00 71.56 289 ASP A N 1
ATOM 2332 C CA . ASP A 1 289 ? -12.650 22.542 40.635 1.00 71.56 289 ASP A CA 1
ATOM 2333 C C . ASP A 1 289 ? -13.450 21.557 41.501 1.00 71.56 289 ASP A C 1
ATOM 2335 O O . ASP A 1 289 ? -13.251 21.497 42.713 1.00 71.56 289 ASP A O 1
ATOM 2339 N N . ALA A 1 290 ? -14.271 20.710 40.871 1.00 70.44 290 ALA A N 1
ATOM 2340 C CA . ALA A 1 290 ? -14.993 19.637 41.551 1.00 70.44 290 ALA A CA 1
ATOM 2341 C C . ALA A 1 290 ? -14.040 18.558 42.091 1.00 70.44 290 ALA A C 1
ATOM 2343 O O . ALA A 1 290 ? -14.159 18.149 43.246 1.00 70.44 290 ALA A O 1
ATOM 2344 N N . VAL A 1 291 ? -13.056 18.139 41.286 1.00 74.62 291 VAL A N 1
ATOM 2345 C CA . VAL A 1 291 ? -12.040 17.160 41.702 1.00 74.62 291 VAL A CA 1
ATOM 2346 C C . VAL A 1 291 ? -11.174 17.713 42.836 1.00 74.62 291 VAL A C 1
ATOM 2348 O O . VAL A 1 291 ? -10.952 17.012 43.817 1.00 74.62 291 VAL A O 1
ATOM 2351 N N . MET A 1 292 ? -10.725 18.968 42.739 1.00 74.88 292 MET A N 1
ATOM 2352 C CA . MET A 1 292 ? -9.956 19.640 43.795 1.00 74.88 292 MET A CA 1
ATOM 2353 C C . MET A 1 292 ? -10.746 19.702 45.104 1.00 74.88 292 MET A C 1
ATOM 2355 O O . MET A 1 292 ? -10.262 19.244 46.133 1.00 74.88 292 MET A O 1
ATOM 2359 N N . SER A 1 293 ? -11.992 20.185 45.057 1.00 77.56 293 SER A N 1
ATOM 2360 C CA . SER A 1 293 ? -12.845 20.289 46.246 1.00 77.56 293 SER A CA 1
ATOM 2361 C C . SER A 1 293 ? -13.098 18.925 46.901 1.00 77.56 293 SER A C 1
ATOM 2363 O O . SER A 1 293 ? -13.068 18.803 48.128 1.00 77.56 293 SER A O 1
ATOM 2365 N N . PHE A 1 294 ? -13.294 17.880 46.092 1.00 79.38 294 PHE A N 1
ATOM 2366 C CA . PHE A 1 294 ? -13.426 16.515 46.588 1.00 79.38 294 PHE A CA 1
ATOM 2367 C C . PHE A 1 294 ? -12.139 16.013 47.258 1.00 79.38 294 PHE A C 1
ATOM 2369 O O . PHE A 1 294 ? -12.196 15.444 48.351 1.00 79.38 294 PHE A O 1
ATOM 2376 N N . LEU A 1 295 ? -10.983 16.241 46.627 1.00 80.56 295 LEU A N 1
ATOM 2377 C CA . LEU A 1 295 ? -9.684 15.861 47.172 1.00 80.56 295 LEU A CA 1
ATOM 2378 C C . LEU A 1 295 ? -9.403 16.560 48.495 1.00 80.56 295 LEU A C 1
ATOM 2380 O O . LEU A 1 295 ? -9.065 15.880 49.459 1.00 80.56 295 LEU A O 1
ATOM 2384 N N . ASP A 1 296 ? -9.616 17.870 48.577 1.00 81.50 296 ASP A N 1
ATOM 2385 C CA . ASP A 1 296 ? -9.398 18.635 49.805 1.00 81.50 296 ASP A CA 1
ATOM 2386 C C . ASP A 1 296 ? -10.261 18.094 50.955 1.00 81.50 296 ASP A C 1
ATOM 2388 O O . ASP A 1 296 ? -9.767 17.892 52.066 1.00 81.50 296 ASP A O 1
ATOM 2392 N N . LYS A 1 297 ? -11.528 17.748 50.677 1.00 80.44 297 LYS A N 1
ATOM 2393 C CA . LYS A 1 297 ? -12.429 17.134 51.664 1.00 80.44 297 LYS A CA 1
ATOM 2394 C C . LYS A 1 297 ? -11.934 15.762 52.133 1.00 80.44 297 LYS A C 1
ATOM 2396 O O . LYS A 1 297 ? -11.977 15.480 53.330 1.00 80.44 297 LYS A O 1
ATOM 2401 N N . LYS A 1 298 ? -11.483 14.895 51.218 1.00 81.19 298 LYS A N 1
ATOM 2402 C CA . LYS A 1 298 ? -10.997 13.543 51.561 1.00 81.19 298 LYS A CA 1
ATOM 2403 C C . LYS A 1 298 ? -9.641 13.576 52.266 1.00 81.19 298 LYS A C 1
ATOM 2405 O O . LYS A 1 298 ? -9.447 12.820 53.212 1.00 81.19 298 LYS A O 1
ATOM 2410 N N . ILE A 1 299 ? -8.742 14.474 51.862 1.00 82.06 299 ILE A N 1
ATOM 2411 C CA . ILE A 1 299 ? -7.452 14.696 52.526 1.00 82.06 299 ILE A CA 1
ATOM 2412 C C . ILE A 1 299 ? -7.696 15.164 53.960 1.00 82.06 299 ILE A C 1
ATOM 2414 O O . ILE A 1 299 ? -7.168 14.551 54.884 1.00 82.06 299 ILE A O 1
ATOM 2418 N N . LEU A 1 300 ? -8.557 16.169 54.162 1.00 80.81 300 LEU A N 1
ATOM 2419 C CA . LEU A 1 300 ? -8.907 16.655 55.498 1.00 80.81 300 LEU A CA 1
ATOM 2420 C C . LEU A 1 300 ? -9.526 15.550 56.366 1.00 80.81 300 LEU A C 1
ATOM 2422 O O . LEU A 1 300 ? -9.127 15.381 57.511 1.00 80.81 300 LEU A O 1
ATOM 2426 N N . ALA A 1 301 ? -10.444 14.754 55.808 1.00 78.12 301 ALA A N 1
ATOM 2427 C CA . ALA A 1 301 ? -11.071 13.636 56.518 1.00 78.12 301 ALA A CA 1
ATOM 2428 C C . ALA A 1 301 ? -10.103 12.479 56.838 1.00 78.12 301 ALA A C 1
ATOM 2430 O O . ALA A 1 301 ? -10.388 11.672 57.719 1.00 78.12 301 ALA A O 1
ATOM 2431 N N . SER A 1 302 ? -8.986 12.371 56.113 1.00 76.56 302 SER A N 1
ATOM 2432 C CA . SER A 1 302 ? -7.973 11.331 56.324 1.00 76.56 302 SER A CA 1
ATOM 2433 C C . SER A 1 302 ? -6.910 11.700 57.363 1.00 76.56 302 SER A C 1
ATOM 2435 O O . SER A 1 302 ? -6.157 10.825 57.788 1.00 76.56 302 SER A O 1
ATOM 2437 N N . ARG A 1 303 ? -6.853 12.971 57.780 1.00 75.06 303 ARG A N 1
ATOM 2438 C CA . ARG A 1 303 ? -5.967 13.428 58.854 1.00 75.06 303 ARG A CA 1
ATOM 2439 C C . ARG A 1 303 ? -6.580 13.061 60.199 1.00 75.06 303 ARG A C 1
ATOM 2441 O O . ARG A 1 303 ? -7.761 13.301 60.444 1.00 75.06 303 ARG A O 1
ATOM 2448 N N . THR A 1 304 ? -5.784 12.465 61.079 1.00 59.16 304 THR A N 1
ATOM 2449 C CA . THR A 1 304 ? -6.189 12.272 62.473 1.00 59.16 304 THR A CA 1
ATOM 2450 C C . THR A 1 304 ? -6.315 13.636 63.172 1.00 59.16 304 THR A C 1
ATOM 2452 O O . THR A 1 304 ? -5.691 14.600 62.728 1.00 59.16 304 THR A O 1
ATOM 2455 N N . PRO A 1 305 ? -7.089 13.756 64.270 1.00 53.91 305 PRO A N 1
ATOM 2456 C CA . PRO A 1 305 ? -7.293 15.027 64.983 1.00 53.91 305 PRO A CA 1
ATOM 2457 C C . PRO A 1 305 ? -6.008 15.724 65.463 1.00 53.91 305 PRO A C 1
ATOM 2459 O O . PRO A 1 305 ? -6.042 16.904 65.780 1.00 53.91 305 PRO A O 1
ATOM 2462 N N . GLU A 1 306 ? -4.879 15.017 65.509 1.00 49.84 306 GLU A N 1
ATOM 2463 C CA . GLU A 1 306 ? -3.560 15.572 65.848 1.00 49.84 306 GLU A CA 1
ATOM 2464 C C . GLU A 1 306 ? -2.848 16.252 64.659 1.00 49.84 306 GLU A C 1
ATOM 2466 O O . GLU A 1 306 ? -1.802 16.867 64.847 1.00 49.84 306 GLU A O 1
ATOM 2471 N N . GLN A 1 307 ? -3.386 16.144 63.437 1.00 52.34 307 GLN A N 1
ATOM 2472 C CA . GLN A 1 307 ? -2.772 16.624 62.187 1.00 52.34 307 GLN A CA 1
ATOM 2473 C C . GLN A 1 307 ? -3.637 17.632 61.394 1.00 52.34 307 GLN A C 1
ATOM 2475 O O . GLN A 1 307 ? -3.242 18.036 60.293 1.00 52.34 307 GLN A O 1
ATOM 2480 N N . ALA A 1 308 ? -4.815 18.007 61.907 1.00 48.72 308 ALA A N 1
ATOM 2481 C CA . ALA A 1 308 ? -5.705 19.025 61.332 1.00 48.72 308 ALA A CA 1
ATOM 2482 C C . ALA A 1 308 ? -5.438 20.403 61.953 1.00 48.72 308 ALA A C 1
ATOM 2484 O O . ALA A 1 308 ? -5.426 21.384 61.175 1.00 48.72 308 ALA A O 1
#

Nearest PDB structures (foldseek):
  5yqr-assembly1_A  TM=3.878E-01  e=1.191E-05  Tequatrovirus T4
  7bmv-assembly1_A  TM=6.747E-01  e=1.938E-02  Thermochaetoides thermophila DSM 1495
  7o4l-assembly1_1  TM=7.680E-01  e=5.699E-02  Saccharomyces cerevisiae S288C
  2l1c-assembly1_A  TM=5.758E-01  e=3.590E-02  Homo sapiens
  3bji-assembly1_A  TM=2.409E-01  e=1.648E-03  Homo sapiens

Mean predicted aligned error: 17.54 Å

Foldseek 3Di:
DDPPDPLVPDDPLVVLVVLLVVLLVLLVQQLVQQVVLLVCLQVQDPDHDASYLDVLNCLLNVLCVQQVNHDCVSVVNDPPPRDHDDCVSNVVSNVVSVVLSVLSVVLSVVCPPLPLVSLVVNLVSLVVSLVVCCVVPNDDPVCPRNNVSSVVSNVSSVSSSVSSVVSVVDPDDPVVCCVVVVVDPDDWDWDQDPVRDTWGWDDWFQKQKQDPDDPDDGHGFTWTWTDGLFWIWTFGPPPVDTDIDIGGLLQFPAWDWDDDPDPWIWIWTHGPDPPDDIIIITGDPVCVVVVRVVSVVSSVVNDDPVGD

Solvent-accessible surface area (backbone atoms only — not comparable to full-atom values): 17108 Å² total; per-residue (Å²): 137,83,68,88,72,55,81,91,73,52,51,79,62,53,52,27,52,51,41,29,50,50,20,52,49,50,54,51,44,27,48,53,31,26,51,49,28,42,53,35,37,72,72,34,45,94,59,73,59,77,57,42,54,49,48,44,32,49,46,36,44,50,29,32,54,47,42,63,60,40,51,55,76,85,43,84,66,52,71,78,94,63,87,58,50,63,65,66,56,36,53,54,32,45,52,54,28,50,50,56,47,50,50,52,48,48,27,57,62,60,32,50,89,59,36,35,69,30,40,50,53,42,45,53,56,51,49,51,30,51,51,47,37,44,71,74,67,49,94,44,83,87,44,50,63,60,52,50,42,50,53,49,52,50,52,34,34,52,46,16,33,53,19,24,55,49,53,72,72,44,81,65,57,73,70,51,46,49,63,63,65,56,74,52,89,77,67,87,53,77,43,71,43,100,86,74,50,76,34,56,56,51,74,72,44,80,20,46,27,49,58,81,80,74,82,95,55,91,51,73,45,47,22,39,43,42,44,50,93,64,31,38,36,38,38,42,68,42,85,92,54,79,48,73,47,78,45,45,32,68,46,43,65,50,74,44,81,40,87,39,88,83,92,46,32,26,42,32,42,31,47,58,53,91,85,54,76,63,49,36,34,32,33,56,72,90,52,41,65,60,53,50,54,50,47,55,53,48,30,59,71,47,43,54,92,93,71,114